Protein AF-A0A2E7UTF6-F1 (afdb_monomer)

Mean predicted aligned error: 17.37 Å

Structure (mmCIF, N/CA/C/O backbone):
data_AF-A0A2E7UTF6-F1
#
_entry.id   AF-A0A2E7UTF6-F1
#
loop_
_atom_site.group_PDB
_atom_site.id
_atom_site.type_symbol
_atom_site.label_atom_id
_atom_site.label_alt_id
_atom_site.label_comp_id
_atom_site.label_asym_id
_atom_site.label_entity_id
_atom_site.label_seq_id
_atom_site.pdbx_PDB_ins_code
_atom_site.Cartn_x
_atom_site.Cartn_y
_atom_site.Cartn_z
_atom_site.occupancy
_atom_site.B_iso_or_equiv
_atom_site.auth_seq_id
_atom_site.auth_comp_id
_atom_site.auth_asym_id
_atom_site.auth_atom_id
_atom_site.pdbx_PDB_model_num
ATOM 1 N N . MET A 1 1 ? -56.321 -6.883 31.206 1.00 36.22 1 MET A N 1
ATOM 2 C CA . MET A 1 1 ? -57.296 -7.854 30.654 1.00 36.22 1 MET A CA 1
ATOM 3 C C . MET A 1 1 ? -56.501 -8.777 29.731 1.00 36.22 1 MET A C 1
ATOM 5 O O . MET A 1 1 ? -55.876 -8.239 28.837 1.00 36.22 1 MET A O 1
ATOM 9 N N . SER A 1 2 ? -56.149 -9.993 30.191 1.00 34.59 2 SER A N 1
ATOM 10 C CA . SER A 1 2 ? -56.646 -11.311 29.698 1.00 34.59 2 SER A CA 1
ATOM 11 C C . SER A 1 2 ? -56.286 -11.553 28.217 1.00 34.59 2 SER A C 1
ATOM 13 O O . SER A 1 2 ? -56.585 -10.690 27.412 1.00 34.59 2 SER A O 1
ATOM 15 N N . SER A 1 3 ? -55.672 -12.639 27.728 1.00 36.28 3 SER A N 1
ATOM 16 C CA . SER A 1 3 ? -55.448 -14.040 28.147 1.00 36.28 3 SER A CA 1
ATOM 17 C C . SER A 1 3 ? -54.460 -14.662 27.109 1.00 36.28 3 SER A C 1
ATOM 19 O O . SER A 1 3 ? -54.540 -14.280 25.950 1.00 36.28 3 SER A O 1
ATOM 21 N N . ILE A 1 4 ? -53.439 -15.472 27.456 1.00 46.50 4 ILE A N 1
ATOM 22 C CA . ILE A 1 4 ? -53.430 -16.967 27.526 1.00 46.50 4 ILE A CA 1
ATOM 23 C C . ILE A 1 4 ? -53.528 -17.674 26.141 1.00 46.50 4 ILE A C 1
ATOM 25 O O . ILE A 1 4 ? -54.587 -17.655 25.527 1.00 46.50 4 ILE A O 1
ATOM 29 N N . HIS A 1 5 ? -52.418 -18.268 25.637 1.00 37.53 5 HIS A N 1
ATOM 30 C CA . HIS A 1 5 ? -52.148 -19.718 25.348 1.00 37.53 5 HIS A CA 1
ATOM 31 C C . HIS A 1 5 ? -51.813 -19.943 23.842 1.00 37.53 5 HIS A C 1
ATOM 33 O O . HIS A 1 5 ? -52.339 -19.197 23.035 1.00 37.53 5 HIS A O 1
ATOM 39 N N . ARG A 1 6 ? -51.001 -20.891 23.323 1.00 42.38 6 ARG A N 1
ATOM 40 C CA . ARG A 1 6 ? -50.439 -22.192 23.763 1.00 42.38 6 ARG A CA 1
ATOM 41 C C . ARG A 1 6 ? -49.338 -22.674 22.770 1.00 42.38 6 ARG A C 1
ATOM 43 O O . ARG A 1 6 ? -49.498 -22.519 21.569 1.00 42.38 6 ARG A O 1
ATOM 50 N N . ILE A 1 7 ? -48.305 -23.314 23.325 1.00 41.84 7 ILE A N 1
ATOM 51 C CA . ILE A 1 7 ? -47.465 -24.470 22.907 1.00 41.84 7 ILE A CA 1
ATOM 52 C C . ILE A 1 7 ? -47.743 -25.163 21.547 1.00 41.84 7 ILE A C 1
ATOM 54 O O . ILE A 1 7 ? -48.866 -25.603 21.309 1.00 41.84 7 ILE A O 1
ATOM 58 N N . ALA A 1 8 ? -46.667 -25.489 20.805 1.00 40.31 8 ALA A N 1
ATOM 59 C CA . ALA A 1 8 ? -46.520 -26.767 20.086 1.00 40.31 8 ALA A CA 1
ATOM 60 C C . ALA A 1 8 ? -45.045 -27.230 20.035 1.00 40.31 8 ALA A C 1
ATOM 62 O O . ALA A 1 8 ? -44.166 -26.522 19.559 1.00 40.31 8 ALA A O 1
ATOM 63 N N . VAL A 1 9 ? -44.819 -28.435 20.563 1.00 40.00 9 VAL A N 1
ATOM 64 C CA . VAL A 1 9 ? -43.589 -29.242 20.574 1.00 40.00 9 VAL A CA 1
ATOM 65 C C . VAL A 1 9 ? -43.590 -30.150 19.344 1.00 40.00 9 VAL A C 1
ATOM 67 O O . VAL A 1 9 ? -44.643 -30.696 19.020 1.00 40.00 9 VAL A O 1
ATOM 70 N N . LEU A 1 10 ? -42.431 -30.410 18.732 1.00 40.16 10 LEU A N 1
ATOM 71 C CA . LEU A 1 10 ? -42.238 -31.596 17.891 1.00 40.16 10 LEU A CA 1
ATOM 72 C C . LEU A 1 10 ? -40.798 -32.116 18.004 1.00 40.16 10 LEU A C 1
ATOM 74 O O . LEU A 1 10 ? -39.861 -31.555 17.450 1.00 40.16 10 LEU A O 1
ATOM 78 N N . MET A 1 11 ? -40.662 -33.206 18.764 1.00 35.44 11 MET A N 1
ATOM 79 C CA . MET A 1 11 ? -39.539 -34.139 18.705 1.00 35.44 11 MET A CA 1
ATOM 80 C C . MET A 1 11 ? -39.656 -34.999 17.443 1.00 35.44 11 MET A C 1
ATOM 82 O O . MET A 1 11 ? -40.744 -35.479 17.123 1.00 35.44 11 MET A O 1
ATOM 86 N N . GLY A 1 12 ? -38.522 -35.283 16.807 1.00 40.47 12 GLY A N 1
ATOM 87 C CA . GLY A 1 12 ? -38.368 -36.335 15.806 1.00 40.47 12 GLY A CA 1
ATOM 88 C C . GLY A 1 12 ? -37.097 -37.131 16.084 1.00 40.47 12 GLY A C 1
ATOM 89 O O . GLY A 1 12 ? -36.021 -36.758 15.638 1.00 40.47 12 GLY A O 1
ATOM 90 N N . VAL A 1 13 ? -37.238 -38.212 16.850 1.00 39.16 13 VAL A N 1
ATOM 91 C CA . VAL A 1 13 ? -36.235 -39.270 17.033 1.00 39.16 13 VAL A CA 1
ATOM 92 C C . VAL A 1 13 ? -36.440 -40.300 15.925 1.00 39.16 13 VAL A C 1
ATOM 94 O O . VAL A 1 13 ? -37.550 -40.806 15.789 1.00 39.16 13 VAL A O 1
ATOM 97 N N . CYS A 1 14 ? -35.380 -40.674 15.205 1.00 37.75 14 CYS A N 1
ATOM 98 C CA . CYS A 1 14 ? -35.288 -41.986 14.563 1.00 37.75 14 CYS A CA 1
ATOM 99 C C . CYS A 1 14 ? -33.839 -42.487 14.564 1.00 37.75 14 CYS A C 1
ATOM 101 O O . CYS A 1 14 ? -32.922 -41.833 14.080 1.00 37.75 14 CYS A O 1
ATOM 103 N N . LEU A 1 15 ? -33.695 -43.669 15.157 1.00 42.19 15 LEU A N 1
ATOM 104 C CA . LEU A 1 15 ? -32.505 -44.491 15.329 1.00 42.19 15 LEU A CA 1
ATOM 105 C C . LEU A 1 15 ? -32.094 -45.164 14.011 1.00 42.19 15 LEU A C 1
ATOM 107 O O . LEU A 1 15 ? -32.953 -45.557 13.223 1.00 42.19 15 LEU A O 1
ATOM 111 N N . GLY A 1 16 ? -30.796 -45.416 13.843 1.00 40.03 16 GLY A N 1
ATOM 112 C CA . GLY A 1 16 ? -30.264 -46.290 12.796 1.00 40.03 16 GLY A CA 1
ATOM 113 C C . GLY A 1 16 ? -28.852 -46.766 13.131 1.00 40.03 16 GLY A C 1
ATOM 114 O O . GLY A 1 16 ? -27.901 -46.004 13.051 1.00 40.03 16 GLY A O 1
ATOM 115 N N . VAL A 1 17 ? -28.755 -48.023 13.553 1.00 42.09 17 VAL A N 1
ATOM 116 C CA . VAL A 1 17 ? -27.588 -48.741 14.088 1.00 42.09 17 VAL A CA 1
ATOM 117 C C . VAL A 1 17 ? -26.634 -49.195 12.974 1.00 42.09 17 VAL A C 1
ATOM 119 O O . VAL A 1 17 ? -27.091 -49.634 11.923 1.00 42.09 17 VAL A O 1
ATOM 122 N N . GLY A 1 18 ? -25.324 -49.205 13.249 1.00 35.59 18 GLY A N 1
ATOM 123 C CA . GLY A 1 18 ? -24.325 -49.891 12.421 1.00 35.59 18 GLY A CA 1
ATOM 124 C C . GLY A 1 18 ? -22.938 -49.949 13.068 1.00 35.59 18 GLY A C 1
ATOM 125 O O . GLY A 1 18 ? -22.076 -49.141 12.752 1.00 35.59 18 GLY A O 1
ATOM 126 N N . CYS A 1 19 ? -22.726 -50.902 13.979 1.00 30.03 19 CYS A N 1
ATOM 127 C CA . CYS A 1 19 ? -21.420 -51.236 14.553 1.00 30.03 19 CYS A CA 1
ATOM 128 C C . CYS A 1 19 ? -20.563 -52.056 13.570 1.00 30.03 19 CYS A C 1
ATOM 130 O O . CYS A 1 19 ? -21.061 -53.027 13.005 1.00 30.03 19 CYS A O 1
ATOM 132 N N . TYR A 1 20 ? -19.264 -51.757 13.483 1.00 36.91 20 TYR A N 1
ATOM 133 C CA . TYR A 1 20 ? -18.219 -52.739 13.169 1.00 36.91 20 TYR A CA 1
ATOM 134 C C . TYR A 1 20 ? -16.996 -52.468 14.059 1.00 36.91 20 TYR A C 1
ATOM 136 O O . TYR A 1 20 ? -16.519 -51.340 14.147 1.00 36.91 20 TYR A O 1
ATOM 144 N N . LEU A 1 21 ? -16.533 -53.514 14.743 1.00 39.16 21 LEU A N 1
ATOM 145 C CA . LEU A 1 21 ? -15.330 -53.584 15.577 1.00 39.16 21 LEU A CA 1
ATOM 146 C C . LEU A 1 21 ? -14.549 -54.855 15.202 1.00 39.16 21 LEU A C 1
ATOM 148 O O . LEU A 1 21 ? -15.156 -55.819 14.733 1.00 39.16 21 LEU A O 1
ATOM 152 N N . ALA A 1 22 ? -13.255 -54.834 15.553 1.00 35.22 22 ALA A N 1
ATOM 153 C CA . ALA A 1 22 ? -12.187 -55.852 15.472 1.00 35.22 22 ALA A CA 1
ATOM 154 C C . ALA A 1 22 ? -11.206 -55.631 14.295 1.00 35.22 22 ALA A C 1
ATOM 156 O O . ALA A 1 22 ? -11.641 -55.449 13.166 1.00 35.22 22 ALA A O 1
ATOM 157 N N . ASN A 1 23 ? -9.875 -55.648 14.466 1.00 35.72 23 ASN A N 1
ATOM 158 C CA . ASN A 1 23 ? -9.041 -56.180 15.558 1.00 35.72 23 ASN A CA 1
ATOM 159 C C . ASN A 1 23 ? -7.615 -55.536 15.549 1.00 35.72 23 ASN A C 1
ATOM 161 O O . ASN A 1 23 ? -7.311 -54.812 14.601 1.00 35.72 23 ASN A O 1
ATOM 165 N N . PRO A 1 24 ? -6.763 -55.783 16.572 1.00 50.25 24 PRO A N 1
ATOM 166 C CA . PRO A 1 24 ? -5.591 -54.984 16.938 1.00 50.25 24 PRO A CA 1
ATOM 167 C C . PRO A 1 24 ? -4.224 -55.640 16.619 1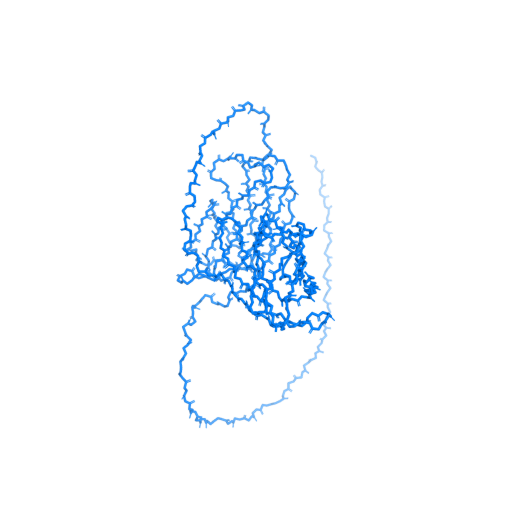.00 50.25 24 PRO A C 1
ATOM 169 O O . PRO A 1 24 ? -4.169 -56.762 16.125 1.00 50.25 24 PRO A O 1
ATOM 172 N N . GLU A 1 25 ? -3.171 -54.918 17.029 1.00 37.69 25 GLU A N 1
ATOM 173 C CA . GLU A 1 25 ? -1.775 -55.326 17.295 1.00 37.69 25 GLU A CA 1
ATOM 174 C C . GLU A 1 25 ? -0.850 -55.595 16.096 1.00 37.69 25 GLU A C 1
ATOM 176 O O . GLU A 1 25 ? -0.894 -56.648 15.474 1.00 37.69 25 GLU A O 1
ATOM 181 N N . ASP A 1 26 ? 0.099 -54.674 15.883 1.00 35.09 26 ASP A N 1
ATOM 182 C CA . ASP A 1 26 ? 1.512 -55.062 15.814 1.00 35.09 26 ASP A CA 1
ATOM 183 C C . ASP A 1 26 ? 2.415 -53.922 16.320 1.00 35.09 26 ASP A C 1
ATOM 185 O O . ASP A 1 26 ? 2.429 -52.800 15.812 1.00 35.09 26 ASP A O 1
ATOM 189 N N . THR A 1 27 ? 3.135 -54.226 17.394 1.00 44.81 27 THR A N 1
ATOM 190 C CA . THR A 1 27 ? 4.160 -53.418 18.059 1.00 44.81 27 THR A CA 1
ATOM 191 C C . THR A 1 27 ? 5.531 -53.651 17.429 1.00 44.81 27 THR A C 1
ATOM 193 O O . THR A 1 27 ? 5.983 -54.793 17.421 1.00 44.81 27 THR A O 1
ATOM 196 N N . ALA A 1 28 ? 6.250 -52.586 17.054 1.00 32.72 28 ALA A N 1
ATOM 197 C CA . ALA A 1 28 ? 7.716 -52.530 17.139 1.00 32.72 28 ALA A CA 1
ATOM 198 C C . ALA A 1 28 ? 8.252 -51.092 16.956 1.00 32.72 28 ALA A C 1
ATOM 200 O O . ALA A 1 28 ? 8.194 -50.534 15.867 1.00 32.72 28 ALA A O 1
ATOM 201 N N . SER A 1 29 ? 8.853 -50.550 18.015 1.00 40.66 29 SER A N 1
ATOM 202 C CA . SER A 1 29 ? 9.947 -49.557 17.991 1.00 40.66 29 SER A CA 1
ATOM 203 C C . SER A 1 29 ? 11.095 -50.197 18.795 1.00 40.66 29 SER A C 1
ATOM 205 O O . SER A 1 29 ? 10.765 -50.941 19.729 1.00 40.66 29 SER A O 1
ATOM 207 N N . PRO A 1 30 ? 12.404 -49.985 18.499 1.00 44.50 30 PRO A N 1
ATOM 208 C CA . PRO A 1 30 ? 13.047 -48.687 18.784 1.00 44.50 30 PRO A CA 1
ATOM 209 C C . PRO A 1 30 ? 14.281 -48.247 17.932 1.00 44.50 30 PRO A C 1
ATOM 211 O O . PRO A 1 30 ? 15.046 -49.067 17.440 1.00 44.50 30 PRO A O 1
ATOM 214 N N . VAL A 1 31 ? 14.472 -46.914 17.907 1.00 38.38 31 VAL A N 1
ATOM 215 C CA . VAL A 1 31 ? 15.710 -46.096 18.083 1.00 38.38 31 VAL A CA 1
ATOM 216 C C . VAL A 1 31 ? 16.877 -46.165 17.077 1.00 38.38 31 VAL A C 1
ATOM 218 O O . VAL A 1 31 ? 17.553 -47.181 16.967 1.00 38.38 31 VAL A O 1
ATOM 221 N N . SER A 1 32 ? 17.195 -44.993 16.501 1.00 33.16 32 SER A N 1
ATOM 222 C CA . SER A 1 32 ? 18.461 -44.222 16.667 1.00 33.16 32 SER A CA 1
ATOM 223 C C . SER A 1 32 ? 18.321 -42.903 15.880 1.00 33.16 32 SER A C 1
ATOM 225 O O . SER A 1 32 ? 18.032 -42.955 14.688 1.00 33.16 32 SER A O 1
ATOM 227 N N . GLU A 1 33 ? 18.207 -41.735 16.525 1.00 37.78 33 GLU A N 1
ATOM 228 C CA . GLU A 1 33 ? 19.320 -40.852 16.948 1.00 37.78 33 GLU A CA 1
ATOM 229 C C . GLU A 1 33 ? 20.303 -40.545 15.806 1.00 37.78 33 GLU A C 1
ATOM 231 O O . GLU A 1 33 ? 21.220 -41.324 15.562 1.00 37.78 33 GLU A O 1
ATOM 236 N N . ASP A 1 34 ? 20.114 -39.400 15.141 1.00 34.47 34 ASP A N 1
ATOM 237 C CA . ASP A 1 34 ? 21.212 -38.446 14.962 1.00 34.47 34 ASP A CA 1
ATOM 238 C C . ASP A 1 34 ? 20.669 -37.010 14.878 1.00 34.47 34 ASP A C 1
ATOM 240 O O . ASP A 1 34 ? 19.656 -36.732 14.232 1.00 34.47 34 ASP A O 1
ATOM 244 N N . ASP A 1 35 ? 21.356 -36.150 15.615 1.00 37.94 35 ASP A N 1
ATOM 245 C CA . ASP A 1 35 ? 21.088 -34.758 15.940 1.00 37.94 35 ASP A CA 1
ATOM 246 C C . ASP A 1 35 ? 21.774 -33.833 14.928 1.00 37.94 35 ASP A C 1
ATOM 248 O O . ASP A 1 35 ? 22.954 -34.006 14.623 1.00 37.94 35 ASP A O 1
ATOM 252 N N . SER A 1 36 ? 21.092 -32.757 14.526 1.00 36.31 36 SER A N 1
ATOM 253 C CA . SER A 1 36 ? 21.753 -31.471 14.249 1.00 36.31 36 SER A CA 1
ATOM 254 C C . SER A 1 36 ? 20.759 -30.297 14.322 1.00 36.31 36 SER A C 1
ATOM 256 O O . SER A 1 36 ? 20.202 -29.880 13.309 1.00 36.31 36 SER A O 1
ATOM 258 N N . VAL A 1 37 ? 20.474 -29.835 15.551 1.00 38.03 37 VAL A N 1
ATOM 259 C CA . VAL A 1 37 ? 20.779 -28.484 16.112 1.00 38.03 37 VAL A CA 1
ATOM 260 C C . VAL A 1 37 ? 21.174 -27.418 15.062 1.00 38.03 37 VAL A C 1
ATOM 262 O O . VAL A 1 37 ? 22.045 -27.704 14.249 1.00 38.03 37 VAL A O 1
ATOM 265 N N . SER A 1 38 ? 20.723 -26.158 15.010 1.00 32.91 38 SER A N 1
ATOM 266 C CA . SER A 1 38 ? 19.861 -25.225 15.770 1.00 32.91 38 SER A CA 1
ATOM 267 C C . SER A 1 38 ? 19.569 -24.059 14.788 1.00 32.91 38 SER A C 1
ATOM 269 O O . SER A 1 38 ? 20.365 -23.819 13.888 1.00 32.91 38 SER A O 1
ATOM 271 N N . ASP A 1 39 ? 18.416 -23.395 14.749 1.00 32.78 39 ASP A N 1
ATOM 272 C CA . ASP A 1 39 ? 17.982 -22.354 15.681 1.00 32.78 39 ASP A CA 1
ATOM 273 C C . ASP A 1 39 ? 16.461 -22.181 15.523 1.00 32.78 39 ASP A C 1
ATOM 275 O O . ASP A 1 39 ? 15.982 -21.546 14.587 1.00 32.78 39 ASP A O 1
ATOM 279 N N . ILE A 1 40 ? 15.685 -22.761 16.438 1.00 38.78 40 ILE A N 1
ATOM 280 C CA . ILE A 1 40 ? 14.274 -22.407 16.623 1.00 38.78 40 ILE A CA 1
ATOM 281 C C . ILE A 1 40 ? 14.229 -21.565 17.893 1.00 38.78 40 ILE A C 1
ATOM 283 O O . ILE A 1 40 ? 13.915 -22.058 18.972 1.00 38.78 40 ILE A O 1
ATOM 287 N N . ASN A 1 41 ? 14.568 -20.283 17.764 1.00 32.50 41 ASN A N 1
ATOM 288 C CA . ASN A 1 41 ? 14.035 -19.263 18.665 1.00 32.50 41 ASN A CA 1
ATOM 289 C C . ASN A 1 41 ? 12.632 -18.911 18.154 1.00 32.50 41 ASN A C 1
ATOM 291 O O . ASN A 1 41 ? 12.391 -17.843 17.603 1.00 32.50 41 ASN A O 1
ATOM 295 N N . GLY A 1 42 ? 11.725 -19.882 18.264 1.00 34.66 42 GLY A N 1
ATOM 296 C CA . GLY A 1 42 ? 10.304 -19.669 18.052 1.00 34.66 42 GLY A CA 1
ATOM 297 C C . GLY A 1 42 ? 9.756 -18.969 19.283 1.00 34.66 42 GLY A C 1
ATOM 298 O O . GLY A 1 42 ? 9.679 -19.576 20.351 1.00 34.66 42 GLY A O 1
ATOM 299 N N . SER A 1 43 ? 9.425 -17.691 19.130 1.00 42.34 43 SER A N 1
ATOM 300 C CA . SER A 1 43 ? 8.534 -16.982 20.039 1.00 42.34 43 SER A CA 1
ATOM 301 C C . SER A 1 43 ? 7.307 -17.857 20.336 1.00 42.34 43 SER A C 1
ATOM 303 O O . SER A 1 43 ? 6.743 -18.475 19.432 1.00 42.34 43 SER A O 1
ATOM 305 N N . GLY A 1 44 ? 6.899 -17.944 21.605 1.00 37.72 44 GLY A N 1
ATOM 306 C CA . GLY A 1 44 ? 5.738 -18.726 22.052 1.00 37.72 44 GLY A CA 1
ATOM 307 C C . GLY A 1 44 ? 4.383 -18.188 21.572 1.00 37.72 44 GLY A C 1
ATOM 308 O O . GLY A 1 44 ? 3.353 -18.676 22.024 1.00 37.72 44 GLY A O 1
ATOM 309 N N . THR A 1 45 ? 4.384 -17.213 20.664 1.00 47.34 45 THR A N 1
ATOM 310 C CA . THR A 1 45 ? 3.229 -16.443 20.179 1.00 47.34 45 THR A CA 1
ATOM 311 C C . THR A 1 45 ? 2.373 -17.178 19.146 1.00 47.34 45 THR A C 1
ATOM 313 O O . THR A 1 45 ? 1.324 -16.677 18.751 1.00 47.34 45 THR A O 1
ATOM 316 N N . GLY A 1 46 ? 2.786 -18.375 18.712 1.00 42.75 46 GLY A N 1
ATOM 317 C CA . GLY A 1 46 ? 2.167 -19.063 17.577 1.00 42.75 46 GLY A CA 1
ATOM 318 C C . GLY A 1 46 ? 2.567 -18.428 16.241 1.00 42.75 46 GLY A C 1
ATOM 319 O O . GLY A 1 46 ? 3.232 -17.396 16.198 1.00 42.75 46 GLY A O 1
ATOM 320 N N . ALA A 1 47 ? 2.219 -19.078 15.129 1.00 47.56 47 ALA A N 1
ATOM 321 C CA . ALA A 1 47 ? 2.407 -18.466 13.818 1.00 47.56 47 ALA A CA 1
ATOM 322 C C . ALA A 1 47 ? 1.430 -17.294 13.694 1.00 47.56 47 ALA A C 1
ATOM 324 O O . ALA A 1 47 ? 0.227 -17.513 13.811 1.00 47.56 47 ALA A O 1
ATOM 325 N N . VAL A 1 48 ? 1.935 -16.083 13.449 1.00 52.31 48 VAL A N 1
ATOM 326 C CA . VAL A 1 48 ? 1.085 -14.947 13.081 1.00 52.31 48 VAL A CA 1
ATOM 327 C C . VAL A 1 48 ? 0.419 -15.315 11.756 1.00 52.31 48 VAL A C 1
ATOM 329 O O . VAL A 1 48 ? 1.133 -15.523 10.769 1.00 52.31 48 VAL A O 1
ATOM 332 N N . PRO A 1 49 ? -0.914 -15.460 11.694 1.00 53.06 49 PRO A N 1
ATOM 333 C CA . PRO A 1 49 ? -1.567 -15.632 10.415 1.00 53.06 49 PRO A CA 1
ATOM 334 C C . PRO A 1 49 ? -1.360 -14.319 9.664 1.00 53.06 49 PRO A C 1
ATOM 336 O O . PRO A 1 49 ? -1.794 -13.264 10.129 1.00 53.06 49 PRO A O 1
ATOM 339 N N . GLU A 1 50 ? -0.642 -14.367 8.543 1.00 54.72 50 GLU A N 1
ATOM 340 C CA . GLU A 1 50 ? -0.581 -13.227 7.636 1.00 54.72 50 GLU A CA 1
ATOM 341 C C . GLU A 1 50 ? -2.021 -12.915 7.210 1.00 54.72 50 GLU A C 1
ATOM 343 O O . GLU A 1 50 ? -2.674 -13.717 6.541 1.00 54.72 50 GLU A O 1
ATOM 348 N N . GLY A 1 51 ? -2.533 -11.776 7.666 1.00 53.28 51 GLY A N 1
ATOM 349 C CA . GLY A 1 51 ? -3.906 -11.349 7.450 1.00 53.28 51 GLY A CA 1
ATOM 350 C C . GLY A 1 51 ? -3.940 -9.847 7.231 1.00 53.28 51 GLY A C 1
ATOM 351 O O . GLY A 1 51 ? -3.267 -9.095 7.941 1.00 53.28 51 GLY A O 1
ATOM 352 N N . ARG A 1 52 ? -4.671 -9.429 6.199 1.00 62.00 52 ARG A N 1
ATOM 353 C CA . ARG A 1 52 ? -5.017 -8.036 5.915 1.00 62.00 52 ARG A CA 1
ATOM 354 C C . ARG A 1 52 ? -6.361 -8.040 5.216 1.00 62.00 52 ARG A C 1
ATOM 356 O O . ARG A 1 52 ? -6.545 -8.851 4.308 1.00 62.00 52 ARG A O 1
ATOM 363 N N . ASP A 1 53 ? -7.246 -7.132 5.583 1.00 66.88 53 ASP A N 1
ATOM 364 C CA . ASP A 1 53 ? -8.515 -6.959 4.882 1.00 66.88 53 ASP A CA 1
ATOM 365 C C . ASP A 1 53 ? -8.967 -5.499 4.920 1.00 66.88 53 ASP A C 1
ATOM 367 O O . ASP A 1 53 ? -8.366 -4.651 5.595 1.00 66.88 53 ASP A O 1
ATOM 371 N N . VAL A 1 54 ? -10.022 -5.224 4.158 1.00 68.81 54 VAL A N 1
ATOM 372 C CA . VAL A 1 54 ? -10.719 -3.946 4.139 1.00 68.81 54 VAL A CA 1
ATOM 373 C C . VAL A 1 54 ? -12.174 -4.169 4.519 1.00 68.81 54 VAL A C 1
ATOM 375 O O . VAL A 1 54 ? -12.882 -4.926 3.857 1.00 68.81 54 VAL A O 1
ATOM 378 N N . PHE A 1 55 ? -12.637 -3.471 5.551 1.00 73.44 55 PHE A N 1
ATOM 379 C CA . PHE A 1 55 ? -14.053 -3.419 5.897 1.00 73.44 55 PHE A CA 1
ATOM 380 C C . PHE A 1 55 ? -14.632 -2.072 5.481 1.00 73.44 55 PHE A C 1
ATOM 382 O O . PHE A 1 55 ? -14.135 -1.019 5.879 1.00 73.44 55 PHE A O 1
ATOM 389 N N . GLU A 1 56 ? -15.708 -2.108 4.702 1.00 74.75 56 GLU A N 1
ATOM 390 C CA . GLU A 1 56 ? -16.542 -0.937 4.442 1.00 74.75 56 GLU A CA 1
ATOM 391 C C . GLU A 1 56 ? -17.699 -0.942 5.446 1.00 74.75 56 GLU A C 1
ATOM 393 O O . GLU A 1 56 ? -18.492 -1.887 5.495 1.00 74.75 56 GLU A O 1
ATOM 398 N N . ASN A 1 57 ? -17.809 0.107 6.261 1.00 70.00 57 ASN A N 1
ATOM 399 C CA . ASN A 1 57 ? -18.864 0.233 7.259 1.00 70.00 57 ASN A CA 1
ATOM 400 C C . ASN A 1 57 ? -19.415 1.664 7.284 1.00 70.00 57 ASN A C 1
ATOM 402 O O . ASN A 1 57 ? -18.793 2.584 7.810 1.00 70.00 57 ASN A O 1
ATOM 406 N N . ASN A 1 58 ? -20.623 1.846 6.743 1.00 78.06 58 ASN A N 1
ATOM 407 C CA . ASN A 1 58 ? -21.259 3.155 6.570 1.00 78.06 58 ASN A CA 1
ATOM 408 C C . ASN A 1 58 ? -20.385 4.118 5.741 1.00 78.06 58 ASN A C 1
ATOM 410 O O . ASN A 1 58 ? -20.126 3.860 4.571 1.00 78.06 58 ASN A O 1
ATOM 414 N N . ASP A 1 59 ? -19.972 5.219 6.365 1.00 76.75 59 ASP A N 1
ATOM 415 C CA . ASP A 1 59 ? -19.137 6.289 5.825 1.00 76.75 59 ASP A CA 1
ATOM 416 C C . ASP A 1 59 ? -17.635 6.029 6.084 1.00 76.75 59 ASP A C 1
ATOM 418 O O . ASP A 1 59 ? -16.808 6.902 5.834 1.00 76.75 59 ASP A O 1
ATOM 422 N N . PHE A 1 60 ? -17.268 4.852 6.606 1.00 72.94 60 PHE A N 1
ATOM 423 C CA . PHE A 1 60 ? -15.897 4.492 6.967 1.00 72.94 60 PHE A CA 1
ATOM 424 C C . PHE A 1 60 ? -15.351 3.345 6.132 1.00 72.94 60 PHE A C 1
ATOM 426 O O . PHE A 1 60 ? -16.032 2.344 5.902 1.00 72.94 60 PHE A O 1
ATOM 433 N N . THR A 1 61 ? -14.068 3.463 5.804 1.00 73.94 61 THR A N 1
ATOM 434 C CA . THR A 1 61 ? -13.267 2.390 5.221 1.00 73.94 61 THR A CA 1
ATOM 435 C C . THR A 1 61 ? -12.140 2.051 6.187 1.00 73.94 61 THR A C 1
ATOM 437 O O . THR A 1 61 ? -11.373 2.920 6.605 1.00 73.94 61 THR A O 1
ATOM 440 N N . ILE A 1 62 ? -12.071 0.787 6.591 1.00 70.06 62 ILE A N 1
ATOM 441 C CA . ILE A 1 62 ? -11.167 0.296 7.631 1.00 70.06 62 ILE A CA 1
ATOM 442 C C . ILE A 1 62 ? -10.190 -0.654 6.989 1.00 70.06 62 ILE A C 1
ATOM 444 O O . ILE A 1 62 ? -10.580 -1.671 6.429 1.00 70.06 62 ILE A O 1
ATOM 448 N N . TYR A 1 63 ? -8.919 -0.342 7.129 1.00 70.19 63 TYR A N 1
ATOM 449 C CA . TYR A 1 63 ? -7.828 -1.165 6.664 1.00 70.19 63 TYR A CA 1
ATOM 450 C C . TYR A 1 63 ? -7.157 -1.801 7.870 1.00 70.19 63 TYR A C 1
ATOM 452 O O . TYR A 1 63 ? -6.828 -1.096 8.818 1.00 70.19 63 TYR A O 1
ATOM 460 N N . TRP A 1 64 ? -6.902 -3.103 7.855 1.00 71.44 64 TRP A N 1
ATOM 461 C CA . TRP A 1 64 ? -6.109 -3.718 8.918 1.00 71.44 64 TRP A CA 1
ATOM 462 C C . TRP A 1 64 ? -5.007 -4.607 8.371 1.00 71.44 64 TRP A C 1
ATOM 464 O O . TRP A 1 64 ? -5.079 -5.131 7.259 1.00 71.44 64 TRP A O 1
ATOM 474 N N . GLU A 1 65 ? -3.954 -4.751 9.165 1.00 66.88 65 GLU A N 1
ATOM 475 C CA . GLU A 1 65 ? -2.797 -5.567 8.841 1.00 66.88 65 GLU A CA 1
ATOM 476 C C . GLU A 1 65 ? -2.188 -6.180 10.096 1.00 66.88 65 GLU A C 1
ATOM 478 O O . GLU A 1 65 ? -1.918 -5.480 11.069 1.00 66.88 65 GLU A O 1
ATOM 483 N N . HIS A 1 66 ? -1.907 -7.480 10.032 1.00 66.50 66 HIS A N 1
ATOM 484 C CA . HIS A 1 66 ? -1.069 -8.170 11.007 1.00 66.50 66 HIS A CA 1
ATOM 485 C C . HIS A 1 66 ? 0.409 -8.095 10.637 1.00 66.50 66 HIS A C 1
ATOM 487 O O . HIS A 1 66 ? 0.791 -8.315 9.484 1.00 66.50 66 HIS A O 1
ATOM 493 N N . TYR A 1 67 ? 1.246 -7.859 11.638 1.00 63.03 67 TYR A N 1
ATOM 494 C CA . TYR A 1 67 ? 2.696 -7.876 11.541 1.00 63.03 67 TYR A CA 1
ATOM 495 C C . TYR A 1 67 ? 3.310 -8.362 12.858 1.00 63.03 67 TYR A C 1
ATOM 497 O O . TYR A 1 67 ? 2.701 -8.298 13.921 1.00 63.03 67 TYR A O 1
ATOM 505 N N . ASP A 1 68 ? 4.524 -8.892 12.790 1.00 52.91 68 ASP A N 1
ATOM 506 C CA . ASP A 1 68 ? 5.259 -9.349 13.970 1.00 52.91 68 ASP A CA 1
ATOM 507 C C . ASP A 1 68 ? 6.259 -8.262 14.380 1.00 52.91 68 ASP A C 1
ATOM 509 O O . ASP A 1 68 ? 6.993 -7.742 13.530 1.00 52.91 68 ASP A O 1
ATOM 513 N N . VAL A 1 69 ? 6.290 -7.906 15.666 1.00 57.12 69 VAL A N 1
ATOM 514 C CA . VAL A 1 69 ? 7.310 -7.012 16.224 1.00 57.12 69 VAL A CA 1
ATOM 515 C C . VAL A 1 69 ? 8.148 -7.807 17.207 1.00 57.12 69 VAL A C 1
ATOM 517 O O . VAL A 1 69 ? 7.662 -8.316 18.220 1.00 57.12 69 VAL A O 1
ATOM 520 N N . TRP A 1 70 ? 9.446 -7.879 16.907 1.00 38.47 70 TRP A N 1
ATOM 521 C CA . TRP A 1 70 ? 10.443 -8.529 17.750 1.00 38.47 70 TRP A CA 1
ATOM 522 C C . TRP A 1 70 ? 10.296 -8.042 19.203 1.00 38.47 70 TRP A C 1
ATOM 524 O O . TRP A 1 70 ? 10.364 -6.845 19.459 1.00 38.47 70 TRP A O 1
ATOM 534 N N . GLU A 1 71 ? 10.097 -8.984 20.133 1.00 50.41 71 GLU A N 1
ATOM 535 C CA . GLU A 1 71 ? 9.893 -8.789 21.586 1.00 50.41 71 GLU A CA 1
ATOM 536 C C . GLU A 1 71 ? 8.470 -8.430 22.072 1.00 50.41 71 GLU A C 1
ATOM 538 O O . GLU A 1 71 ? 8.231 -8.540 23.275 1.00 50.41 71 GLU A O 1
ATOM 543 N N . GLN A 1 72 ? 7.517 -8.086 21.194 1.00 53.09 72 GLN A N 1
ATOM 544 C CA . GLN A 1 72 ? 6.145 -7.689 21.581 1.00 53.09 72 GLN A CA 1
ATOM 545 C C . GLN A 1 72 ? 5.031 -8.620 21.073 1.00 53.09 72 GLN A C 1
ATOM 547 O O . GLN A 1 72 ? 3.858 -8.369 21.335 1.00 53.09 72 GLN A O 1
ATOM 552 N N . GLY A 1 73 ? 5.383 -9.709 20.390 1.00 62.78 73 GLY A N 1
ATOM 553 C CA . GLY A 1 73 ? 4.436 -10.713 19.910 1.00 62.78 73 GLY A CA 1
ATOM 554 C C . GLY A 1 73 ? 3.693 -10.312 18.636 1.00 62.78 73 GLY A C 1
ATOM 555 O O . GLY A 1 73 ? 4.205 -9.548 17.822 1.00 62.78 73 GLY A O 1
ATOM 556 N N . ALA A 1 74 ? 2.502 -10.882 18.430 1.00 71.00 74 ALA A N 1
ATOM 557 C CA . ALA A 1 74 ? 1.713 -10.647 17.225 1.00 71.00 74 ALA A CA 1
ATOM 558 C C . ALA A 1 74 ? 0.989 -9.302 17.319 1.00 71.00 74 ALA A C 1
ATOM 560 O O . ALA A 1 74 ? 0.141 -9.115 18.194 1.00 71.00 74 ALA A O 1
ATOM 561 N N . CYS A 1 75 ? 1.326 -8.383 16.419 1.00 78.62 75 CYS A N 1
ATOM 562 C CA . CYS A 1 75 ? 0.762 -7.047 16.377 1.00 78.62 75 CYS A CA 1
ATOM 563 C C . CYS A 1 75 ? -0.198 -6.885 15.200 1.00 78.62 75 CYS A C 1
ATOM 565 O O . CYS A 1 75 ? 0.001 -7.421 14.111 1.00 78.62 75 CYS A O 1
ATOM 567 N N . THR A 1 76 ? -1.225 -6.082 15.411 1.00 80.38 76 THR A N 1
ATOM 568 C CA . THR A 1 76 ? -2.227 -5.735 14.417 1.00 80.38 76 THR A CA 1
ATOM 569 C C . THR A 1 76 ? -2.350 -4.227 14.377 1.00 80.38 76 THR A C 1
ATOM 571 O O . THR A 1 76 ? -2.623 -3.590 15.393 1.00 80.38 76 THR A O 1
ATOM 574 N N . ARG A 1 77 ? -2.150 -3.648 13.196 1.00 81.50 77 ARG A N 1
ATOM 575 C CA . ARG A 1 77 ? -2.410 -2.238 12.915 1.00 81.50 77 ARG A CA 1
ATOM 576 C C . ARG A 1 77 ? -3.765 -2.128 12.242 1.00 81.50 77 ARG A C 1
ATOM 578 O O . ARG A 1 77 ? -4.040 -2.845 11.285 1.00 81.50 77 ARG A O 1
ATOM 585 N N . ILE A 1 78 ? -4.574 -1.195 12.715 1.00 83.06 78 ILE A N 1
ATOM 586 C CA . ILE A 1 78 ? -5.861 -0.822 12.141 1.00 83.06 78 ILE A CA 1
ATOM 587 C C . ILE A 1 78 ? -5.751 0.642 11.706 1.00 83.06 78 ILE A C 1
ATOM 589 O O . ILE A 1 78 ? -5.260 1.493 12.442 1.00 83.06 78 ILE A O 1
ATOM 593 N N . GLN A 1 79 ? -6.180 0.946 10.492 1.00 79.75 79 GLN A N 1
ATOM 594 C CA . GLN A 1 79 ? -6.288 2.297 9.965 1.00 79.75 79 GLN A CA 1
ATOM 595 C C . GLN A 1 79 ? -7.740 2.553 9.594 1.00 79.75 79 GLN A C 1
ATOM 597 O O . GLN A 1 79 ? -8.291 1.913 8.701 1.00 79.75 79 GLN A O 1
ATOM 602 N N . LEU A 1 80 ? -8.359 3.499 10.284 1.00 81.62 80 LEU A N 1
ATOM 603 C CA . LEU A 1 80 ? -9.704 3.967 9.995 1.00 81.62 80 LEU A CA 1
ATOM 604 C C . LEU A 1 80 ? -9.603 5.187 9.079 1.00 81.62 80 LEU A C 1
ATOM 606 O O . LEU A 1 80 ? -8.917 6.148 9.422 1.00 81.62 80 LEU A O 1
ATOM 610 N N . LYS A 1 81 ? -10.293 5.171 7.939 1.00 81.00 81 LYS A N 1
ATOM 611 C CA . LYS A 1 81 ? -10.436 6.313 7.031 1.00 81.00 81 LYS A CA 1
ATOM 612 C C . LYS A 1 81 ? -11.898 6.736 6.982 1.00 81.00 81 LYS A C 1
ATOM 614 O O . LYS A 1 81 ? -12.771 5.908 6.727 1.00 81.00 81 LYS A O 1
ATOM 619 N N . ASN A 1 82 ? -12.164 8.020 7.193 1.00 79.69 82 ASN A N 1
ATOM 620 C CA . ASN A 1 82 ? -13.488 8.585 6.962 1.00 79.69 82 ASN A CA 1
ATOM 621 C C . ASN A 1 82 ? -13.671 8.862 5.466 1.00 79.69 82 ASN A C 1
ATOM 623 O O . ASN A 1 82 ? -12.962 9.690 4.913 1.00 79.69 82 ASN A O 1
ATOM 627 N N . GLU A 1 83 ? -14.600 8.202 4.788 1.00 75.56 83 GLU A N 1
ATOM 628 C CA . GLU A 1 83 ? -14.929 8.489 3.383 1.00 75.56 83 GLU A CA 1
ATOM 629 C C . GLU A 1 83 ? -16.243 9.268 3.226 1.00 75.56 83 GLU A C 1
ATOM 631 O O . GLU A 1 83 ? -16.601 9.673 2.117 1.00 75.56 83 GLU A O 1
ATOM 636 N N . GLY A 1 84 ? -16.957 9.514 4.327 1.00 79.31 84 GLY A N 1
ATOM 637 C CA . GLY A 1 84 ? -18.193 10.285 4.335 1.00 79.31 84 GLY A CA 1
ATOM 638 C C . GLY A 1 84 ? -18.015 11.709 4.843 1.00 79.31 84 GLY A C 1
ATOM 639 O O . GLY A 1 84 ? -17.188 12.480 4.359 1.00 79.31 84 GLY A O 1
ATOM 640 N N . ARG A 1 85 ? -18.899 12.111 5.755 1.00 79.06 85 ARG A N 1
ATOM 641 C CA . ARG A 1 85 ? -18.961 13.474 6.308 1.00 79.06 85 ARG A CA 1
ATOM 642 C C . ARG A 1 85 ? -18.186 13.586 7.618 1.00 79.06 85 ARG A C 1
ATOM 644 O O . ARG A 1 85 ? -17.829 12.578 8.209 1.00 79.06 85 ARG A O 1
ATOM 651 N N . GLU A 1 86 ? -17.998 14.811 8.104 1.00 81.62 86 GLU A N 1
ATOM 652 C CA . GLU A 1 86 ? -17.464 15.037 9.450 1.00 81.62 86 GLU A CA 1
ATOM 653 C C . GLU A 1 86 ? -18.323 14.305 10.495 1.00 81.62 86 GLU A C 1
ATOM 655 O O . GLU A 1 86 ? -19.554 14.439 10.514 1.00 81.62 86 GLU A O 1
ATOM 660 N N . VAL A 1 87 ? -17.667 13.534 11.360 1.00 84.06 87 VAL A N 1
ATOM 661 C CA . VAL A 1 87 ? -18.292 12.868 12.508 1.00 84.06 87 VAL A CA 1
ATOM 662 C C . VAL A 1 87 ? -17.619 13.302 13.805 1.00 84.06 87 VAL A C 1
ATOM 664 O O . VAL A 1 87 ? -16.527 13.867 13.789 1.00 84.06 87 VAL A O 1
ATOM 667 N N . ARG A 1 88 ? -18.255 13.010 14.941 1.00 82.81 88 ARG A N 1
ATOM 668 C CA . ARG A 1 88 ? -17.653 13.165 16.271 1.00 82.81 88 ARG A CA 1
ATOM 669 C C . ARG A 1 88 ? -17.892 11.934 17.116 1.00 82.81 88 ARG A C 1
ATOM 671 O O . ARG A 1 88 ? -18.955 11.323 17.012 1.00 82.81 88 ARG A O 1
ATOM 678 N N . GLY A 1 89 ? -16.928 11.618 17.978 1.00 77.44 89 GLY A N 1
ATOM 679 C CA . GLY A 1 89 ? -17.055 10.530 18.945 1.00 77.44 89 GLY A CA 1
ATOM 680 C C . GLY A 1 89 ? -17.411 9.217 18.252 1.00 77.44 89 GLY A C 1
ATOM 681 O O . GLY A 1 89 ? -18.549 8.745 18.347 1.00 77.44 89 GLY A O 1
ATOM 682 N N . TRP A 1 90 ? -16.453 8.683 17.492 1.00 85.12 90 TRP A N 1
ATOM 683 C CA . TRP A 1 90 ? -16.569 7.355 16.905 1.00 85.12 90 TRP A CA 1
ATOM 684 C C . TRP A 1 90 ? -16.094 6.287 17.893 1.00 85.12 90 TRP A C 1
ATOM 686 O O . TRP A 1 90 ? -15.178 6.495 18.689 1.00 85.12 90 TRP A O 1
ATOM 696 N N . GLU A 1 91 ? -16.753 5.142 17.816 1.00 88.94 91 GLU A N 1
ATOM 697 C CA . GLU A 1 91 ? -16.486 3.939 18.587 1.00 88.94 91 GLU A CA 1
ATOM 698 C C . GLU A 1 91 ? -16.465 2.771 17.603 1.00 88.94 91 GLU A C 1
ATOM 700 O O . GLU A 1 91 ? -17.358 2.628 16.763 1.00 88.94 91 GLU A O 1
ATOM 705 N N . MET A 1 92 ? -15.435 1.945 17.687 1.00 90.25 92 MET A N 1
ATOM 706 C CA . MET A 1 92 ? -15.241 0.778 16.846 1.00 90.25 92 MET A CA 1
ATOM 707 C C . MET A 1 92 ? -15.213 -0.472 17.719 1.00 90.25 92 MET A C 1
ATOM 709 O O . MET A 1 92 ? -14.479 -0.539 18.697 1.00 90.25 92 MET A O 1
ATOM 713 N N . VAL A 1 93 ? -15.996 -1.475 17.342 1.00 91.62 93 VAL A N 1
ATOM 714 C CA . VAL A 1 93 ? -15.933 -2.819 17.913 1.00 91.62 93 VAL A CA 1
ATOM 715 C C . VAL A 1 93 ? -15.295 -3.728 16.875 1.00 91.62 93 VAL A C 1
ATOM 717 O O . VAL A 1 93 ? -15.781 -3.818 15.749 1.00 91.62 93 VAL A O 1
ATOM 720 N N . VAL A 1 94 ? -14.196 -4.367 17.253 1.00 90.06 94 VAL A N 1
ATOM 721 C CA . VAL A 1 94 ? -13.440 -5.310 16.429 1.00 90.06 94 VAL A CA 1
ATOM 722 C C . VAL A 1 94 ? -13.680 -6.706 16.985 1.00 90.06 94 VAL A C 1
ATOM 724 O O . VAL A 1 94 ? -13.280 -6.984 18.116 1.00 90.06 94 VAL A O 1
ATOM 727 N N . ASP A 1 95 ? -14.318 -7.566 16.200 1.00 91.62 95 ASP A N 1
ATOM 728 C CA . ASP A 1 95 ? -14.534 -8.968 16.552 1.00 91.62 95 ASP A CA 1
ATOM 729 C C . ASP A 1 95 ? -13.291 -9.787 16.195 1.00 91.62 95 ASP A C 1
ATOM 731 O O . ASP A 1 95 ? -12.712 -9.630 15.115 1.00 91.62 95 ASP A O 1
ATOM 735 N N . LEU A 1 96 ? -12.873 -10.656 17.112 1.00 90.06 96 LEU A N 1
ATOM 736 C CA . LEU A 1 96 ? -11.663 -11.459 16.999 1.00 90.06 96 LEU A CA 1
ATOM 737 C C . LEU A 1 96 ? -11.989 -12.948 16.868 1.00 90.06 96 LEU A C 1
ATOM 739 O O . LEU A 1 96 ? -12.972 -13.441 17.411 1.00 90.06 96 LEU A O 1
ATOM 743 N N . SER A 1 97 ? -11.101 -13.694 16.212 1.00 86.31 97 SER A N 1
ATOM 744 C CA . SER A 1 97 ? -11.269 -15.138 15.999 1.00 86.31 97 SER A CA 1
ATOM 745 C C . SER A 1 97 ? -11.218 -15.981 17.277 1.00 86.31 97 SER A C 1
ATOM 747 O O . SER A 1 97 ? -11.662 -17.131 17.289 1.00 86.31 97 SER A O 1
ATOM 749 N N . GLU A 1 98 ? -10.609 -15.453 18.339 1.00 84.94 98 GLU A N 1
ATOM 750 C CA . GLU A 1 98 ? -10.497 -16.103 19.643 1.00 84.94 98 GLU A CA 1
ATOM 751 C C . GLU A 1 98 ? -10.235 -15.081 20.763 1.00 84.94 98 GLU A C 1
ATOM 753 O O . GLU A 1 98 ? -9.906 -13.921 20.508 1.00 84.94 98 GLU A O 1
ATOM 758 N N . ASP A 1 99 ? -10.367 -15.525 22.016 1.00 84.31 99 ASP A N 1
ATOM 759 C CA . ASP A 1 99 ? -10.116 -14.697 23.198 1.00 84.31 99 ASP A CA 1
ATOM 760 C C . ASP A 1 99 ? -8.627 -14.316 23.312 1.00 84.31 99 ASP A C 1
ATOM 762 O O . ASP A 1 99 ? -7.749 -15.181 23.414 1.00 84.31 99 ASP A O 1
ATOM 766 N N . VAL A 1 100 ? -8.340 -13.017 23.420 1.00 83.44 100 VAL A N 1
ATOM 767 C CA . VAL A 1 100 ? -6.995 -12.535 23.766 1.00 83.44 100 VAL A CA 1
ATOM 768 C C . VAL A 1 100 ? -6.731 -12.780 25.251 1.00 83.44 100 VAL A C 1
ATOM 770 O O . VAL A 1 100 ? -7.482 -12.358 26.129 1.00 83.44 100 VAL A O 1
ATOM 773 N N . THR A 1 101 ? -5.621 -13.447 25.559 1.00 79.12 101 THR A N 1
ATOM 774 C CA . THR A 1 101 ? -5.243 -13.771 26.944 1.00 79.12 101 THR A CA 1
ATOM 775 C C . THR A 1 101 ? -4.332 -12.728 27.581 1.00 79.12 101 THR A C 1
ATOM 777 O O . THR A 1 101 ? -4.331 -12.584 28.806 1.00 79.12 101 THR A O 1
ATOM 780 N N . SER A 1 102 ? -3.563 -11.998 26.771 1.00 79.94 102 SER A N 1
ATOM 781 C CA . SER A 1 102 ? -2.625 -10.977 27.230 1.00 79.94 102 SER A CA 1
ATOM 782 C C . SER A 1 102 ? -2.515 -9.831 26.231 1.00 79.94 102 SER A C 1
ATOM 784 O O . SER A 1 102 ? -2.380 -10.061 25.031 1.00 79.94 102 SER A O 1
ATOM 786 N N . TRP A 1 103 ? -2.521 -8.605 26.755 1.00 80.38 103 TRP A N 1
ATOM 787 C CA . TRP A 1 103 ? -2.247 -7.382 26.008 1.00 80.38 103 TRP A CA 1
ATOM 788 C C . TRP A 1 103 ? -0.798 -6.967 26.261 1.00 80.38 103 TRP A C 1
ATOM 790 O O . TRP A 1 103 ? -0.423 -6.720 27.409 1.00 80.38 103 TRP A O 1
ATOM 800 N N . LEU A 1 104 ? 0.017 -6.924 25.208 1.00 78.62 104 LEU A N 1
ATOM 801 C CA . LEU A 1 104 ? 1.444 -6.614 25.308 1.00 78.62 104 LEU A CA 1
ATOM 802 C C . LEU A 1 104 ? 1.727 -5.131 25.065 1.00 78.62 104 LEU A C 1
ATOM 804 O O . LEU A 1 104 ? 2.474 -4.527 25.833 1.00 78.62 104 LEU A O 1
ATOM 808 N N . ASP A 1 105 ? 1.096 -4.544 24.047 1.00 79.12 105 ASP A N 1
ATOM 809 C CA . ASP A 1 105 ? 1.209 -3.118 23.729 1.00 79.12 105 ASP A CA 1
ATOM 810 C C . ASP A 1 105 ? -0.018 -2.626 22.941 1.00 79.12 105 ASP A C 1
ATOM 812 O O . ASP A 1 105 ? -0.690 -3.421 22.285 1.00 79.12 105 ASP A O 1
ATOM 816 N N . ALA A 1 106 ? -0.336 -1.336 23.007 1.00 84.12 106 ALA A N 1
ATOM 817 C CA . ALA A 1 106 ? -1.288 -0.679 22.112 1.00 84.12 106 ALA A CA 1
ATOM 818 C C . ALA A 1 106 ? -1.081 0.833 22.074 1.00 84.12 106 ALA A C 1
ATOM 820 O O . ALA A 1 106 ? -0.632 1.443 23.045 1.00 84.12 106 ALA A O 1
ATOM 821 N N . GLY A 1 107 ? -1.487 1.442 20.963 1.00 83.06 107 GLY A N 1
ATOM 822 C CA . GLY A 1 107 ? -1.429 2.885 20.792 1.00 83.06 107 GLY A CA 1
ATOM 823 C C . GLY A 1 107 ? -2.305 3.399 19.655 1.00 83.06 107 GLY A C 1
ATOM 824 O O . GLY A 1 107 ? -2.873 2.635 18.876 1.00 83.06 107 GLY A O 1
ATOM 825 N N . GLY A 1 108 ? -2.410 4.725 19.577 1.00 81.75 108 GLY A N 1
ATOM 826 C CA . GLY A 1 108 ? -3.172 5.448 18.551 1.00 81.75 108 GLY A CA 1
ATOM 827 C C . GLY A 1 108 ? -4.655 5.672 18.871 1.00 81.75 108 GLY A C 1
ATOM 828 O O . GLY A 1 108 ? -5.266 6.556 18.280 1.00 81.75 108 GLY A O 1
ATOM 829 N N . ALA A 1 109 ? -5.223 4.935 19.827 1.00 85.00 109 ALA A N 1
ATOM 830 C CA . ALA A 1 109 ? -6.584 5.128 20.330 1.00 85.00 109 ALA A CA 1
ATOM 831 C C . ALA A 1 109 ? -6.724 4.570 21.757 1.00 85.00 109 ALA A C 1
ATOM 833 O O . ALA A 1 109 ? -5.838 3.854 22.236 1.00 85.00 109 ALA A O 1
ATOM 834 N N . PHE A 1 110 ? -7.846 4.850 22.428 1.00 86.62 110 PHE A N 1
ATOM 835 C CA . PHE A 1 110 ? -8.201 4.097 23.626 1.00 86.62 110 PHE A CA 1
ATOM 836 C C . PHE A 1 110 ? -8.787 2.757 23.231 1.00 86.62 110 PHE A C 1
ATOM 838 O O . PHE A 1 110 ? -9.672 2.687 22.384 1.00 86.62 110 PHE A O 1
ATOM 845 N N . MET A 1 111 ? -8.286 1.691 23.848 1.00 90.00 111 MET A N 1
ATOM 846 C CA . MET A 1 111 ? -8.683 0.338 23.499 1.00 90.00 111 MET A CA 1
ATOM 847 C C . MET A 1 111 ? -8.929 -0.494 24.758 1.00 90.00 111 MET A C 1
ATOM 849 O O . MET A 1 111 ? -8.160 -0.431 25.722 1.00 90.00 111 MET A O 1
ATOM 853 N N . TRP A 1 112 ? -9.992 -1.296 24.747 1.00 89.50 112 TRP A N 1
ATOM 854 C CA . TRP A 1 112 ? -10.346 -2.213 25.829 1.00 89.50 112 TRP A CA 1
ATOM 855 C C . TRP A 1 112 ? -10.741 -3.570 25.270 1.00 89.50 112 TRP A C 1
ATOM 857 O O . TRP A 1 112 ? -11.452 -3.664 24.276 1.00 89.50 112 TRP A O 1
ATOM 867 N N . LEU A 1 113 ? -10.317 -4.630 25.952 1.00 87.75 113 LEU A N 1
ATOM 868 C CA . LEU A 1 113 ? -10.676 -5.996 25.596 1.00 87.75 113 LEU A CA 1
ATOM 869 C C . LEU A 1 113 ? -11.928 -6.417 26.368 1.00 87.75 113 LEU A C 1
ATOM 871 O O . LEU A 1 113 ? -11.976 -6.308 27.599 1.00 87.75 113 LEU A O 1
ATOM 875 N N . VAL A 1 114 ? -12.916 -6.946 25.655 1.00 86.31 114 VAL A N 1
ATOM 876 C CA . VAL A 1 114 ? -14.159 -7.485 26.207 1.00 86.31 114 VAL A CA 1
ATOM 877 C C . VAL A 1 114 ? -14.394 -8.876 25.617 1.00 86.31 114 VAL A C 1
ATOM 879 O O . VAL A 1 114 ? -15.147 -9.042 24.668 1.00 86.31 114 VAL A O 1
ATOM 882 N N . GLY A 1 115 ? -13.746 -9.889 26.200 1.00 83.94 115 GLY A N 1
ATOM 883 C CA . GLY A 1 115 ? -13.810 -11.262 25.684 1.00 83.94 115 GLY A CA 1
ATOM 884 C C . GLY A 1 115 ? -13.054 -11.396 24.362 1.00 83.94 115 GLY A C 1
ATOM 885 O O . GLY A 1 115 ? -11.858 -11.113 24.317 1.00 83.94 115 GLY A O 1
ATOM 886 N N . ASP A 1 116 ? -13.781 -11.773 23.317 1.00 87.81 116 ASP A N 1
ATOM 887 C CA . ASP A 1 116 ? -13.350 -11.908 21.923 1.00 87.81 116 ASP A CA 1
ATOM 888 C C . ASP A 1 116 ? -13.528 -10.610 21.117 1.00 87.81 116 ASP A C 1
ATOM 890 O O . ASP A 1 116 ? -13.452 -10.620 19.893 1.00 87.81 116 ASP A O 1
ATOM 894 N N . GLN A 1 117 ? -13.753 -9.476 21.786 1.00 91.56 117 GLN A N 1
ATOM 895 C CA . GLN A 1 117 ? -13.942 -8.180 21.137 1.00 91.56 117 GLN A CA 1
ATOM 896 C C . GLN A 1 117 ? -12.951 -7.140 21.652 1.00 91.56 117 GLN A C 1
ATOM 898 O O . GLN A 1 117 ? -12.675 -7.067 22.854 1.00 91.56 117 GLN A O 1
ATOM 903 N N . ILE A 1 118 ? -12.480 -6.271 20.760 1.00 91.19 118 ILE A N 1
ATOM 904 C CA . ILE A 1 118 ? -11.781 -5.038 21.126 1.00 91.19 118 ILE A CA 1
ATOM 905 C C . ILE A 1 118 ? -12.721 -3.864 20.890 1.00 91.19 118 ILE A C 1
ATOM 907 O O . ILE A 1 118 ? -13.154 -3.614 19.770 1.00 91.19 118 ILE A O 1
ATOM 911 N N . LEU A 1 119 ? -12.999 -3.123 21.956 1.00 91.56 119 LEU A N 1
ATOM 912 C CA . LEU A 1 119 ? -13.631 -1.817 21.880 1.00 91.56 119 LEU A CA 1
ATOM 913 C C . LEU A 1 119 ? -12.545 -0.761 21.692 1.00 91.56 119 LEU A C 1
ATOM 915 O O . LEU A 1 119 ? -11.595 -0.723 22.472 1.00 91.56 119 LEU A O 1
ATOM 919 N N . ILE A 1 120 ? -12.691 0.084 20.682 1.00 90.75 120 ILE A N 1
ATOM 920 C CA . ILE A 1 120 ? -11.784 1.178 20.358 1.00 90.75 120 ILE A CA 1
ATOM 921 C C . ILE A 1 120 ? -12.583 2.477 20.358 1.00 90.75 120 ILE A C 1
ATOM 923 O O . ILE A 1 120 ? -13.562 2.605 19.628 1.00 90.75 120 ILE A O 1
ATOM 927 N N . GLU A 1 121 ? -12.147 3.455 21.139 1.00 86.75 121 GLU A N 1
ATOM 928 C CA . GLU A 1 121 ? -12.745 4.789 21.183 1.00 86.75 121 GLU A CA 1
ATOM 929 C C . GLU A 1 121 ? -11.673 5.856 20.945 1.00 86.75 121 GLU A C 1
ATOM 931 O O . GLU A 1 121 ? -10.497 5.701 21.294 1.00 86.75 121 GLU A O 1
ATOM 936 N N . GLN A 1 122 ? -12.092 6.974 20.360 1.00 80.56 122 GLN A N 1
ATOM 937 C CA . GLN A 1 122 ? -11.250 8.157 20.224 1.00 80.56 122 GLN A CA 1
ATOM 938 C C . GLN A 1 122 ? -11.110 8.894 21.564 1.00 80.56 122 GLN A C 1
ATOM 940 O O . GLN A 1 122 ? -12.059 8.964 22.342 1.00 80.56 122 GLN A O 1
ATOM 945 N N . GLU A 1 123 ? -9.941 9.494 21.814 1.00 67.12 123 GLU A N 1
ATOM 946 C CA . GLU A 1 123 ? -9.589 10.010 23.143 1.00 67.12 123 GLU A CA 1
ATOM 947 C C . GLU A 1 123 ? -10.431 11.203 23.639 1.00 67.12 123 GLU A C 1
ATOM 949 O O . GLU A 1 123 ? -10.596 11.328 24.845 1.00 67.12 123 GLU A O 1
ATOM 954 N N . ASP A 1 124 ? -11.070 12.010 22.778 1.00 65.81 124 ASP A N 1
ATOM 955 C CA . ASP A 1 124 ? -11.644 13.296 23.229 1.00 65.81 124 ASP A CA 1
ATOM 956 C C . ASP A 1 124 ? -12.839 13.847 22.405 1.00 65.81 124 ASP A C 1
ATOM 958 O O . ASP A 1 124 ? -12.937 15.056 22.193 1.00 65.81 124 ASP A O 1
ATOM 962 N N . ASP A 1 125 ? -13.766 13.009 21.909 1.00 65.81 125 ASP A N 1
ATOM 963 C CA . ASP A 1 125 ? -14.892 13.462 21.044 1.00 65.81 125 ASP A CA 1
ATOM 964 C C . ASP A 1 125 ? -14.421 14.324 19.840 1.00 65.81 125 ASP A C 1
ATOM 966 O O . ASP A 1 125 ? -15.168 15.160 19.310 1.00 65.81 125 ASP A O 1
ATOM 970 N N . ALA A 1 126 ? -13.161 14.157 19.426 1.00 68.25 126 ALA A N 1
ATOM 971 C CA . ALA A 1 126 ? -12.547 14.992 18.411 1.00 68.25 126 ALA A CA 1
ATOM 972 C C . ALA A 1 126 ? -13.294 14.842 17.078 1.00 68.25 126 ALA A C 1
ATOM 974 O O . ALA A 1 126 ? -13.881 13.803 16.762 1.00 68.25 126 ALA A O 1
ATOM 975 N N . GLY A 1 127 ? -13.322 15.933 16.311 1.00 76.88 127 GLY A N 1
ATOM 976 C CA . GLY A 1 127 ? -13.820 15.878 14.944 1.00 76.88 127 GLY A CA 1
ATOM 977 C C . GLY A 1 127 ? -13.015 14.854 14.159 1.00 76.88 127 GLY A C 1
ATOM 978 O O . GLY A 1 127 ? -11.810 14.730 14.363 1.00 76.88 127 GLY A O 1
ATOM 979 N N . PHE A 1 128 ? -13.699 14.105 13.308 1.00 82.69 128 PHE A N 1
ATOM 980 C CA . PHE A 1 128 ? -13.053 13.257 12.326 1.00 82.69 128 PHE A CA 1
ATOM 981 C C . PHE A 1 128 ? -13.573 13.678 10.957 1.00 82.69 128 PHE A C 1
ATOM 983 O O . PHE A 1 128 ? -14.706 13.365 10.576 1.00 82.69 128 PHE A O 1
ATOM 990 N N . GLU A 1 129 ? -12.785 14.506 10.279 1.00 82.00 129 GLU A N 1
ATOM 991 C CA . GLU A 1 129 ? -13.136 15.176 9.033 1.00 82.00 129 GLU A CA 1
ATOM 992 C C . GLU A 1 129 ? -13.271 14.178 7.870 1.00 82.00 129 GLU A C 1
ATOM 994 O O . GLU A 1 129 ? -12.720 13.073 7.914 1.00 82.00 129 GLU A O 1
ATOM 999 N N . PRO A 1 130 ? -13.991 14.543 6.792 1.00 76.56 130 PRO A N 1
ATOM 1000 C CA . PRO A 1 130 ? -13.972 13.775 5.553 1.00 76.56 130 PRO A CA 1
ATOM 1001 C C . PRO A 1 130 ? -12.538 13.542 5.075 1.00 76.56 130 PRO A C 1
ATOM 1003 O O . PRO A 1 130 ? -11.766 14.490 4.942 1.00 76.56 130 PRO A O 1
ATOM 1006 N N . TRP A 1 131 ? -12.213 12.298 4.736 1.00 74.00 131 TRP A N 1
ATOM 1007 C CA . TRP A 1 131 ? -10.902 11.832 4.262 1.00 74.00 131 TRP A CA 1
ATOM 1008 C C . TRP A 1 131 ? -9.784 11.826 5.307 1.00 74.00 131 TRP A C 1
ATOM 1010 O O . TRP A 1 131 ? -8.657 11.442 4.979 1.00 74.00 131 TRP A O 1
ATOM 1020 N N . GLU A 1 132 ? -10.085 12.190 6.555 1.00 77.62 132 GLU A N 1
ATOM 1021 C CA . GLU A 1 132 ? -9.156 12.054 7.671 1.00 77.62 132 GLU A CA 1
ATOM 1022 C C . GLU A 1 132 ? -8.913 10.574 8.007 1.00 77.62 132 GLU A C 1
ATOM 1024 O O . GLU A 1 132 ? -9.710 9.683 7.680 1.00 77.62 132 GLU A O 1
ATOM 1029 N N . ARG A 1 133 ? -7.760 10.304 8.626 1.00 78.81 133 ARG A N 1
ATOM 1030 C CA . ARG A 1 133 ? -7.285 8.961 8.953 1.00 78.81 133 ARG A CA 1
ATOM 1031 C C . ARG A 1 133 ? -6.854 8.886 10.406 1.00 78.81 133 ARG A C 1
ATOM 1033 O O . ARG A 1 133 ? -6.200 9.795 10.902 1.00 78.81 133 ARG A O 1
ATOM 1040 N N . ALA A 1 134 ? -7.171 7.771 11.047 1.00 82.06 134 ALA A N 1
ATOM 1041 C CA . ALA A 1 134 ? -6.677 7.425 12.368 1.00 82.06 134 ALA A CA 1
ATOM 1042 C C . ALA A 1 134 ? -5.953 6.080 12.286 1.00 82.06 134 ALA A C 1
ATOM 1044 O O . ALA A 1 134 ? -6.509 5.100 11.787 1.00 82.06 134 ALA A O 1
ATOM 1045 N N . SER A 1 135 ? -4.711 6.040 12.761 1.00 81.25 135 SER A N 1
ATOM 1046 C CA . SER A 1 135 ? -3.891 4.831 12.817 1.00 81.25 135 SER A CA 1
ATOM 1047 C C . SER A 1 135 ? -3.796 4.365 14.263 1.00 81.25 135 SER A C 1
ATOM 1049 O O . SER A 1 135 ? -3.452 5.142 15.152 1.00 81.25 135 SER A O 1
ATOM 1051 N N . MET A 1 136 ? -4.108 3.098 14.498 1.00 87.00 136 MET A N 1
ATOM 1052 C CA . MET A 1 136 ? -4.058 2.463 15.809 1.00 87.00 136 MET A CA 1
ATOM 1053 C C . MET A 1 136 ? -3.415 1.086 15.693 1.00 87.00 136 MET A C 1
ATOM 1055 O O . MET A 1 136 ? -3.404 0.475 14.623 1.00 87.00 136 MET A O 1
ATOM 1059 N N . TYR A 1 137 ? -2.853 0.589 16.783 1.00 85.88 137 TYR A N 1
ATOM 1060 C CA . TYR A 1 137 ? -2.251 -0.736 16.809 1.00 85.88 137 TYR A CA 1
ATOM 1061 C C . TYR A 1 137 ? -2.436 -1.400 18.166 1.00 85.88 137 TYR A C 1
ATOM 1063 O O . TYR A 1 137 ? -2.547 -0.725 19.190 1.00 85.88 137 TYR A O 1
ATOM 1071 N N . TYR A 1 138 ? -2.421 -2.728 18.169 1.00 85.94 138 TYR A N 1
ATOM 1072 C CA . TYR A 1 138 ? -2.340 -3.534 19.379 1.00 85.94 138 TYR A CA 1
ATOM 1073 C C . TYR A 1 138 ? -1.463 -4.761 19.150 1.00 85.94 138 TYR A C 1
ATOM 1075 O O . TYR A 1 138 ? -1.398 -5.275 18.041 1.00 85.94 138 TYR A O 1
ATOM 1083 N N . CYS A 1 139 ? -0.811 -5.240 20.201 1.00 83.81 139 CYS A N 1
ATOM 1084 C CA . CYS A 1 139 ? -0.049 -6.480 20.213 1.00 83.81 139 CYS A CA 1
ATOM 1085 C C . CYS A 1 139 ? -0.611 -7.403 21.294 1.00 83.81 139 CYS A C 1
ATOM 1087 O O . CYS A 1 139 ? -0.773 -6.992 22.450 1.00 83.81 139 CYS A O 1
ATOM 1089 N N . ALA A 1 140 ? -0.933 -8.639 20.916 1.00 82.94 140 ALA A N 1
ATOM 1090 C CA . ALA A 1 140 ? -1.704 -9.563 21.738 1.00 82.94 140 ALA A CA 1
ATOM 1091 C C . ALA A 1 140 ? -1.163 -11.001 21.696 1.00 82.94 140 ALA A C 1
ATOM 1093 O O . ALA A 1 140 ? -0.535 -11.431 20.727 1.00 82.94 140 ALA A O 1
ATOM 1094 N N . GLU A 1 141 ? -1.443 -11.753 22.764 1.00 77.44 141 GLU A N 1
ATOM 1095 C CA . GLU A 1 141 ? -1.244 -13.205 22.824 1.00 77.44 141 GLU A CA 1
ATOM 1096 C C . GLU A 1 141 ? -2.547 -13.925 23.223 1.00 77.44 141 GLU A C 1
ATOM 1098 O O . GLU A 1 141 ? -3.139 -13.578 24.255 1.00 77.44 141 GLU A O 1
ATOM 1103 N N . PRO A 1 142 ? -2.983 -14.968 22.489 1.00 77.31 142 PRO A N 1
ATOM 1104 C CA . PRO A 1 142 ? -2.406 -15.463 21.230 1.00 77.31 142 PRO A CA 1
ATOM 1105 C C . PRO A 1 142 ? -2.552 -14.454 20.075 1.00 77.31 142 PRO A C 1
ATOM 1107 O O . PRO A 1 142 ? -3.230 -13.440 20.213 1.00 77.31 142 PRO A O 1
ATOM 1110 N N . ALA A 1 143 ? -1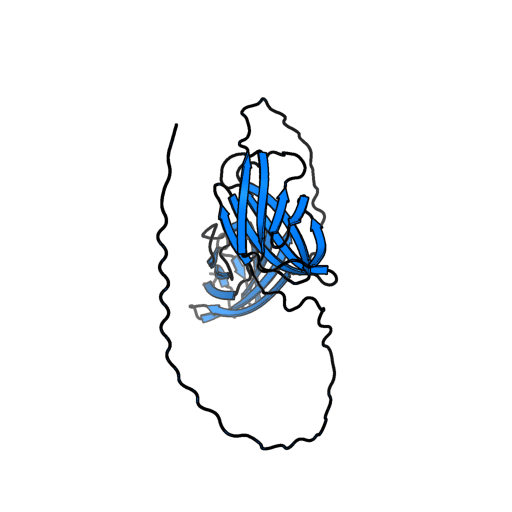.902 -14.732 18.940 1.00 74.62 143 ALA A N 1
ATOM 1111 C CA . ALA A 1 143 ? -2.171 -14.012 17.698 1.00 74.62 143 ALA A CA 1
ATOM 1112 C C . ALA A 1 143 ? -3.621 -14.277 17.260 1.00 74.62 143 ALA A C 1
ATOM 1114 O O . ALA A 1 143 ? -3.969 -15.424 16.989 1.00 74.62 143 ALA A O 1
ATOM 1115 N N . VAL A 1 144 ? -4.444 -13.233 17.176 1.00 79.56 144 VAL A N 1
ATOM 1116 C CA . VAL A 1 144 ? -5.881 -13.326 16.864 1.00 79.56 144 VAL A CA 1
ATOM 1117 C C . VAL A 1 144 ? -6.193 -12.600 15.568 1.00 79.56 144 VAL A C 1
ATOM 1119 O O . VAL A 1 144 ? -5.643 -11.529 15.345 1.00 79.56 144 VAL A O 1
ATOM 1122 N N . LEU A 1 145 ? -7.051 -13.165 14.715 1.00 80.50 145 LEU A N 1
ATOM 1123 C CA . LEU A 1 145 ? -7.504 -12.526 13.474 1.00 80.50 145 LEU A CA 1
ATOM 1124 C C . LEU A 1 145 ? -8.694 -11.616 13.727 1.00 80.50 145 LEU A C 1
ATOM 1126 O O . LEU A 1 145 ? -9.553 -11.949 14.536 1.00 80.50 145 LEU A O 1
ATOM 1130 N N . ILE A 1 146 ? -8.760 -10.509 12.988 1.00 82.81 146 ILE A N 1
ATOM 1131 C CA . ILE A 1 146 ? -9.967 -9.687 12.916 1.00 82.81 146 ILE A CA 1
ATOM 1132 C C . ILE A 1 146 ? -10.975 -10.389 12.001 1.00 82.81 146 ILE A C 1
ATOM 1134 O O . ILE A 1 146 ? -10.671 -10.664 10.838 1.00 82.81 146 ILE A O 1
ATOM 1138 N N . GLU A 1 147 ? -12.162 -10.680 12.527 1.00 84.88 147 GLU A N 1
ATOM 1139 C CA . GLU A 1 147 ? -13.253 -11.320 11.784 1.00 84.88 147 GLU A CA 1
ATOM 1140 C C . GLU A 1 147 ? -14.264 -10.308 11.243 1.00 84.88 147 GLU A C 1
ATOM 1142 O O . GLU A 1 147 ? -14.733 -10.457 10.113 1.00 84.88 147 GLU A O 1
ATOM 1147 N N . ASP A 1 148 ? -14.587 -9.285 12.032 1.00 84.44 148 ASP A N 1
ATOM 1148 C CA . ASP A 1 148 ? -15.529 -8.232 11.660 1.00 84.44 148 ASP A CA 1
ATOM 1149 C C . ASP A 1 148 ? -15.176 -6.919 12.361 1.00 84.44 148 ASP A C 1
ATOM 1151 O O . ASP A 1 148 ? -14.499 -6.898 13.395 1.00 84.44 148 ASP A O 1
ATOM 1155 N N . VAL A 1 149 ? -15.640 -5.809 11.791 1.00 85.25 149 VAL A N 1
ATOM 1156 C CA . VAL A 1 149 ? -15.482 -4.485 12.385 1.00 85.25 149 VAL A CA 1
ATOM 1157 C C . VAL A 1 149 ? -16.761 -3.674 12.238 1.00 85.25 149 VAL A C 1
ATOM 1159 O O . VAL A 1 149 ? -17.245 -3.386 11.138 1.00 85.25 149 VAL A O 1
ATOM 1162 N N . VAL A 1 150 ? -17.277 -3.222 13.378 1.00 87.38 150 VAL A N 1
ATOM 1163 C CA . VAL A 1 150 ? -18.447 -2.352 13.455 1.00 87.38 150 VAL A CA 1
ATOM 1164 C C . VAL A 1 150 ? -18.029 -0.980 13.949 1.00 87.38 150 VAL A C 1
ATOM 1166 O O . VAL A 1 150 ? -17.553 -0.844 15.070 1.00 87.38 150 VAL A O 1
ATOM 1169 N N . VAL A 1 151 ? -18.261 0.052 13.136 1.00 85.75 151 VAL A N 1
ATOM 1170 C CA . VAL A 1 151 ? -18.037 1.448 13.533 1.00 85.75 151 VAL A CA 1
ATOM 1171 C C . VAL A 1 151 ? -19.373 2.120 13.794 1.00 85.75 151 VAL A C 1
ATOM 1173 O O . VAL A 1 151 ? -20.274 2.126 12.952 1.00 85.75 151 VAL A O 1
ATOM 1176 N N . THR A 1 152 ? -19.491 2.720 14.969 1.00 86.56 152 THR A N 1
ATOM 1177 C CA . THR A 1 152 ? -20.587 3.607 15.338 1.00 86.56 152 THR A CA 1
ATOM 1178 C C . THR A 1 152 ? -20.040 5.004 15.582 1.00 86.56 152 THR A C 1
ATOM 1180 O O . THR A 1 152 ? -18.894 5.182 15.978 1.00 86.56 152 THR A O 1
ATOM 1183 N N . PHE A 1 153 ? -20.835 6.025 15.289 1.00 83.69 153 PHE A N 1
ATOM 1184 C CA . PHE A 1 153 ? -20.405 7.412 15.418 1.00 83.69 153 PHE A CA 1
ATOM 1185 C C . PHE A 1 153 ? -21.594 8.312 15.721 1.00 83.69 153 PHE A C 1
ATOM 1187 O O . PHE A 1 153 ? -22.753 7.942 15.496 1.00 83.69 153 PHE A O 1
ATOM 1194 N N . ARG A 1 154 ? -21.307 9.515 16.217 1.00 76.12 154 ARG A N 1
ATOM 1195 C CA . ARG A 1 154 ? -22.296 10.585 16.328 1.00 76.12 154 ARG A CA 1
ATOM 1196 C C . ARG A 1 154 ? -22.094 11.569 15.187 1.00 76.12 154 ARG A C 1
ATOM 1198 O O . ARG A 1 154 ? -20.975 11.859 14.767 1.00 76.12 154 ARG A O 1
ATOM 1205 N N . GLU A 1 155 ? -23.202 12.086 14.674 1.00 69.69 155 GLU A N 1
ATOM 1206 C CA . GLU A 1 155 ? -23.139 13.211 13.748 1.00 69.69 155 GLU A CA 1
ATOM 1207 C C . GLU A 1 155 ? -22.587 14.428 14.494 1.00 69.69 155 GLU A C 1
ATOM 1209 O O . GLU A 1 155 ? -22.933 14.649 15.659 1.00 69.69 155 GLU A O 1
ATOM 1214 N N . ALA A 1 156 ? -21.733 15.213 13.837 1.00 62.38 156 ALA A N 1
ATOM 1215 C CA . ALA A 1 156 ? -21.387 16.525 14.353 1.00 62.38 156 ALA A CA 1
ATOM 1216 C C . ALA A 1 156 ? -22.680 17.358 14.439 1.00 62.38 156 ALA A C 1
ATOM 1218 O O . ALA A 1 156 ? -23.344 17.581 13.426 1.00 62.38 156 ALA A O 1
ATOM 1219 N N . ASP A 1 157 ? -23.075 17.779 15.644 1.00 57.62 157 ASP A N 1
ATOM 1220 C CA . ASP A 1 157 ? -24.124 18.791 15.785 1.00 57.62 157 ASP A CA 1
ATOM 1221 C C . ASP A 1 157 ? -23.639 20.078 15.096 1.00 57.62 157 ASP A C 1
ATOM 1223 O O . ASP A 1 157 ? -22.475 20.455 15.248 1.00 57.62 157 ASP A O 1
ATOM 1227 N N . ASP A 1 158 ? -24.541 20.805 14.424 1.00 51.91 158 ASP A N 1
ATOM 1228 C CA . ASP A 1 158 ? -24.308 22.130 13.806 1.00 51.91 158 ASP A CA 1
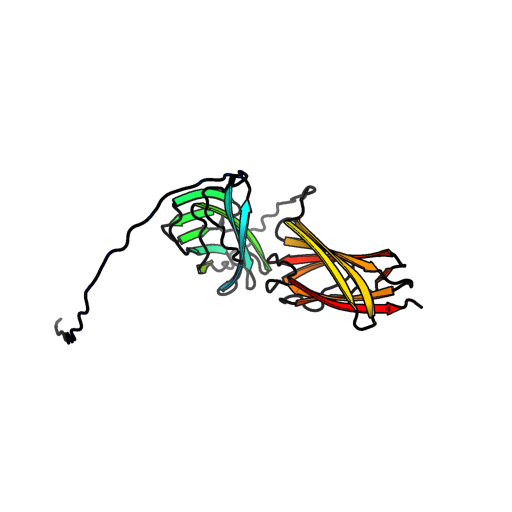ATOM 1229 C C . ASP A 1 158 ? -23.917 23.239 14.832 1.00 51.91 158 ASP A C 1
ATOM 1231 O O . ASP A 1 158 ? -24.057 24.441 14.580 1.00 51.91 158 ASP A O 1
ATOM 1235 N N . GLY A 1 159 ? -23.487 22.847 16.034 1.00 49.22 159 GLY A N 1
ATOM 1236 C CA . GLY A 1 159 ? -23.104 23.683 17.160 1.00 49.22 159 GLY A CA 1
ATOM 1237 C C . GLY A 1 159 ? -21.763 24.363 16.927 1.00 49.22 159 GLY A C 1
ATOM 1238 O O . GLY A 1 159 ? -20.703 23.777 17.134 1.00 49.22 159 GLY A O 1
ATOM 1239 N N . ASP A 1 160 ? -21.852 25.606 16.454 1.00 46.66 160 ASP A N 1
ATOM 1240 C CA . ASP A 1 160 ? -20.931 26.715 16.711 1.00 46.66 160 ASP A CA 1
ATOM 1241 C C . ASP A 1 160 ? -19.506 26.348 17.159 1.00 46.66 160 ASP A C 1
ATOM 1243 O O . ASP A 1 160 ? -19.093 26.577 18.290 1.00 46.66 160 ASP A O 1
ATOM 1247 N N . GLY A 1 161 ? -18.730 25.874 16.182 1.00 49.84 161 GLY A N 1
ATOM 1248 C CA . GLY A 1 161 ? -17.354 26.297 15.933 1.00 49.84 161 GLY A CA 1
ATOM 1249 C C . GLY A 1 161 ? -16.439 26.379 17.151 1.00 49.84 161 GLY A C 1
ATOM 1250 O O . GLY A 1 161 ? -16.215 27.461 17.694 1.00 49.84 161 GLY A O 1
ATOM 1251 N N . TRP A 1 162 ? -15.786 25.263 17.466 1.00 46.03 162 TRP A N 1
ATOM 1252 C CA . TRP A 1 162 ? -14.506 25.298 18.162 1.00 46.03 162 TRP A CA 1
ATOM 1253 C C . TRP A 1 162 ? -13.407 24.840 17.203 1.00 46.03 162 TRP A C 1
ATOM 1255 O O . TRP A 1 162 ? -13.096 23.662 17.101 1.00 46.03 162 TRP A O 1
ATOM 1265 N N . SER A 1 163 ? -12.836 25.793 16.468 1.00 44.88 163 SER A N 1
ATOM 1266 C CA . SER A 1 163 ? -11.586 25.615 15.730 1.00 44.88 163 SER A CA 1
ATOM 1267 C C . SER A 1 163 ? -10.434 25.650 16.734 1.00 44.88 163 SER A C 1
ATOM 1269 O O . SER A 1 163 ? -10.015 26.726 17.172 1.00 44.88 163 SER A O 1
ATOM 1271 N N . GLY A 1 164 ? -10.005 24.470 17.171 1.00 36.06 164 GLY A N 1
ATOM 1272 C CA . GLY A 1 164 ? -8.748 24.278 17.880 1.00 36.06 164 GLY A CA 1
ATOM 1273 C C . GLY A 1 164 ? -7.640 24.049 16.863 1.00 36.06 164 GLY A C 1
ATOM 1274 O O . GLY A 1 164 ? -7.476 22.934 16.386 1.00 36.06 164 GLY A O 1
ATOM 1275 N N . ASP A 1 165 ? -6.909 25.109 16.526 1.00 49.28 165 ASP A N 1
ATOM 1276 C CA . ASP A 1 165 ? -5.563 24.971 15.974 1.00 49.28 165 ASP A CA 1
ATOM 1277 C C . ASP A 1 165 ? -4.662 24.384 17.071 1.00 49.28 165 ASP A C 1
ATOM 1279 O O . ASP A 1 165 ? -4.708 24.869 18.202 1.00 49.28 165 ASP A O 1
ATOM 1283 N N . ASP A 1 166 ? -3.890 23.344 16.743 1.00 38.66 166 ASP A N 1
ATOM 1284 C CA . ASP A 1 166 ? -2.471 23.171 17.098 1.00 38.66 166 ASP A CA 1
ATOM 1285 C C . ASP A 1 166 ? -2.064 21.691 16.981 1.00 38.66 166 ASP A C 1
ATOM 1287 O O . ASP A 1 166 ? -2.291 20.896 17.891 1.00 38.66 166 ASP A O 1
ATOM 1291 N N . SER A 1 167 ? -1.363 21.328 15.903 1.00 32.84 167 SER A N 1
ATOM 1292 C CA . SER A 1 167 ? -0.215 20.412 16.002 1.00 32.84 167 SER A CA 1
ATOM 1293 C C . SER A 1 167 ? 0.654 20.453 14.752 1.00 32.84 167 SER A C 1
ATOM 1295 O O . SER A 1 167 ? 0.459 19.753 13.764 1.00 32.84 167 SER A O 1
ATOM 1297 N N . SER A 1 168 ? 1.678 21.295 14.843 1.00 44.44 168 SER A N 1
ATOM 1298 C CA . SER A 1 168 ? 2.907 21.177 14.075 1.00 44.44 168 SER A CA 1
ATOM 1299 C C . SER A 1 168 ? 3.683 19.951 14.566 1.00 44.44 168 SER A C 1
ATOM 1301 O O . SER A 1 168 ? 4.414 20.031 15.556 1.00 44.44 168 SER A O 1
ATOM 1303 N N . GLY A 1 169 ? 3.509 18.825 13.884 1.00 29.61 169 GLY A N 1
ATOM 1304 C CA . GLY A 1 169 ? 4.387 17.666 13.987 1.00 29.61 169 GLY A CA 1
ATOM 1305 C C . GLY A 1 169 ? 5.406 17.702 12.858 1.00 29.61 169 GLY A C 1
ATOM 1306 O O . GLY A 1 169 ? 5.123 17.262 11.750 1.00 29.61 169 GLY A O 1
ATOM 1307 N N . ASP A 1 170 ? 6.578 18.266 13.137 1.00 43.53 170 ASP A N 1
ATOM 1308 C CA . ASP A 1 170 ? 7.796 18.016 12.369 1.00 43.53 170 ASP A CA 1
ATOM 1309 C C . ASP A 1 170 ? 8.100 16.515 12.496 1.00 43.53 170 ASP A C 1
ATOM 1311 O O . ASP A 1 170 ? 8.548 16.056 13.549 1.00 43.53 170 ASP A O 1
ATOM 1315 N N . ALA A 1 171 ? 7.740 15.729 11.478 1.00 33.88 171 ALA A N 1
ATOM 1316 C CA . ALA A 1 171 ? 8.072 14.314 11.435 1.00 33.88 171 ALA A CA 1
ATOM 1317 C C . ALA A 1 171 ? 9.547 14.189 11.055 1.00 33.88 171 ALA A C 1
ATOM 1319 O O . ALA A 1 171 ? 9.940 14.223 9.890 1.00 33.88 171 ALA A O 1
ATOM 1320 N N . THR A 1 172 ? 10.340 14.100 12.116 1.00 35.25 172 THR A N 1
ATOM 1321 C CA . THR A 1 172 ? 11.706 13.599 12.174 1.00 35.25 172 THR A CA 1
ATOM 1322 C C . THR A 1 172 ? 11.955 12.450 11.202 1.00 35.25 172 THR A C 1
ATOM 1324 O O . THR A 1 172 ? 11.137 11.536 11.110 1.00 35.25 172 THR A O 1
ATOM 1327 N N . ASP A 1 173 ? 13.127 12.492 10.566 1.00 41.38 173 ASP A N 1
ATOM 1328 C CA . ASP A 1 173 ? 13.759 11.394 9.835 1.00 41.38 173 ASP A CA 1
ATOM 1329 C C . ASP A 1 173 ? 13.508 10.046 10.533 1.00 41.38 173 ASP A C 1
ATOM 1331 O O . ASP A 1 173 ? 14.057 9.771 11.604 1.00 41.38 173 ASP A O 1
ATOM 1335 N N . ALA A 1 174 ? 12.663 9.212 9.928 1.00 40.56 174 ALA A N 1
ATOM 1336 C CA . ALA A 1 174 ? 12.581 7.808 10.280 1.00 40.56 174 ALA A CA 1
ATOM 1337 C C . ALA A 1 174 ? 13.786 7.108 9.638 1.00 40.56 174 ALA A C 1
ATOM 1339 O O . ALA A 1 174 ? 13.867 6.973 8.415 1.00 40.56 174 ALA A O 1
ATOM 1340 N N . ASP A 1 175 ? 14.736 6.687 10.474 1.00 44.50 175 ASP A N 1
ATOM 1341 C CA . ASP A 1 175 ? 15.690 5.619 10.160 1.00 44.50 175 ASP A CA 1
ATOM 1342 C C . ASP A 1 175 ? 14.897 4.307 9.963 1.00 44.50 175 ASP A C 1
ATOM 1344 O O . ASP A 1 175 ? 14.932 3.404 10.799 1.00 44.50 175 ASP A O 1
ATOM 1348 N N . ASP A 1 176 ? 14.128 4.207 8.879 1.00 49.56 176 ASP A N 1
ATOM 1349 C CA . ASP A 1 176 ? 13.271 3.055 8.620 1.00 49.56 176 ASP A CA 1
ATOM 1350 C C . ASP A 1 176 ? 14.034 2.001 7.819 1.00 49.56 176 ASP A C 1
ATOM 1352 O O . ASP A 1 176 ? 14.294 2.131 6.618 1.00 49.56 176 ASP A O 1
ATOM 1356 N N . ALA A 1 177 ? 14.392 0.916 8.504 1.00 46.53 177 ALA A N 1
ATOM 1357 C CA . ALA A 1 177 ? 14.760 -0.319 7.834 1.00 46.53 177 ALA A CA 1
ATOM 1358 C C . ALA A 1 177 ? 13.580 -0.782 6.963 1.00 46.53 177 ALA A C 1
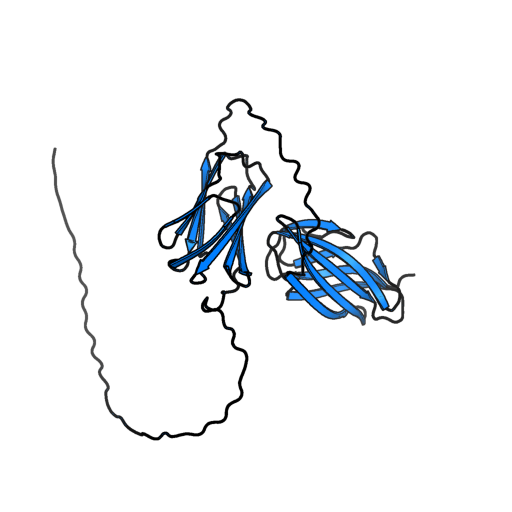ATOM 1360 O O . ALA A 1 177 ? 12.426 -0.694 7.393 1.00 46.53 177 ALA A O 1
ATOM 1361 N N . PRO A 1 178 ? 13.836 -1.289 5.748 1.00 53.91 178 PRO A N 1
ATOM 1362 C CA . PRO A 1 178 ? 12.752 -1.605 4.845 1.00 53.91 178 PRO A CA 1
ATOM 1363 C C . PRO A 1 178 ? 11.887 -2.747 5.389 1.00 53.91 178 PRO A C 1
ATOM 1365 O O . PRO A 1 178 ? 12.407 -3.808 5.738 1.00 53.91 178 PRO A O 1
ATOM 1368 N N . VAL A 1 179 ? 10.566 -2.544 5.411 1.00 64.69 179 VAL A N 1
ATOM 1369 C CA . VAL A 1 179 ? 9.569 -3.535 5.860 1.00 64.69 179 VAL A CA 1
ATOM 1370 C C . VAL A 1 179 ? 9.634 -4.778 4.975 1.00 64.69 179 VAL A C 1
ATOM 1372 O O . VAL A 1 179 ? 9.598 -5.908 5.457 1.00 64.69 179 VAL A O 1
ATOM 1375 N N . PHE A 1 180 ? 9.803 -4.583 3.668 1.00 75.31 180 PHE A N 1
ATOM 1376 C CA . PHE A 1 180 ? 10.196 -5.640 2.753 1.00 75.31 180 PHE A CA 1
ATOM 1377 C C . PHE A 1 180 ? 10.976 -5.081 1.564 1.00 75.31 180 PHE A C 1
ATOM 1379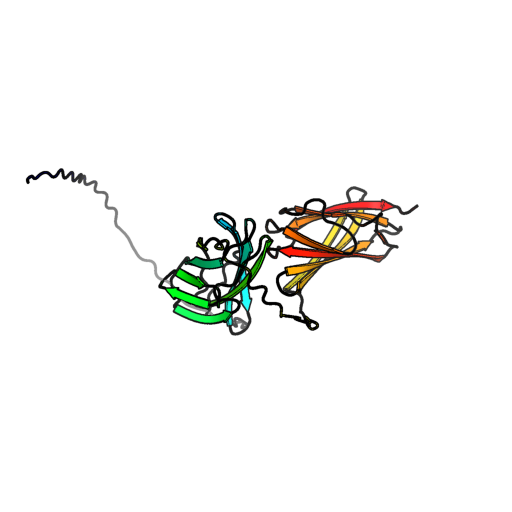 O O . PHE A 1 180 ? 10.833 -3.929 1.156 1.00 75.31 180 PHE A O 1
ATOM 1386 N N . THR A 1 181 ? 11.813 -5.937 0.987 1.00 83.88 181 THR A N 1
ATOM 1387 C CA . THR A 1 181 ? 12.561 -5.653 -0.239 1.00 83.88 181 THR A CA 1
ATOM 1388 C C . THR A 1 181 ? 12.421 -6.818 -1.204 1.00 83.88 181 THR A C 1
ATOM 1390 O O . THR A 1 181 ? 12.126 -7.950 -0.805 1.00 83.88 181 THR A O 1
ATOM 1393 N N . GLY A 1 182 ? 12.631 -6.556 -2.487 1.00 86.38 182 GLY A N 1
ATOM 1394 C CA . GLY A 1 182 ? 12.693 -7.613 -3.479 1.00 86.38 182 GLY A CA 1
ATOM 1395 C C . GLY A 1 182 ? 13.372 -7.175 -4.761 1.00 86.38 182 GLY A C 1
ATOM 1396 O O . GLY A 1 182 ? 13.561 -5.989 -5.033 1.00 86.38 182 GLY A O 1
ATOM 1397 N N . SER A 1 183 ? 13.765 -8.174 -5.542 1.00 92.75 183 SER A N 1
ATOM 1398 C CA . SER A 1 183 ? 14.350 -7.989 -6.859 1.00 92.75 183 SER A CA 1
ATOM 1399 C C . SER A 1 183 ? 13.872 -9.090 -7.789 1.00 92.75 183 SER A C 1
ATOM 1401 O O . SER A 1 183 ? 13.860 -10.264 -7.417 1.00 92.75 183 SER A O 1
ATOM 1403 N N . GLU A 1 184 ? 13.506 -8.703 -9.003 1.00 91.88 184 GLU A N 1
ATOM 1404 C CA . GLU A 1 184 ? 13.065 -9.603 -10.055 1.00 91.88 184 GLU A CA 1
ATOM 1405 C C . GLU A 1 184 ? 13.758 -9.233 -11.369 1.00 91.88 184 GLU A C 1
ATOM 1407 O O . GLU A 1 184 ? 13.890 -8.061 -11.722 1.00 91.88 184 GLU A O 1
ATOM 1412 N N . SER A 1 185 ? 14.226 -10.241 -12.104 1.00 94.06 185 SER A N 1
ATOM 1413 C CA . SER A 1 185 ? 14.693 -10.056 -13.480 1.00 94.06 185 SER 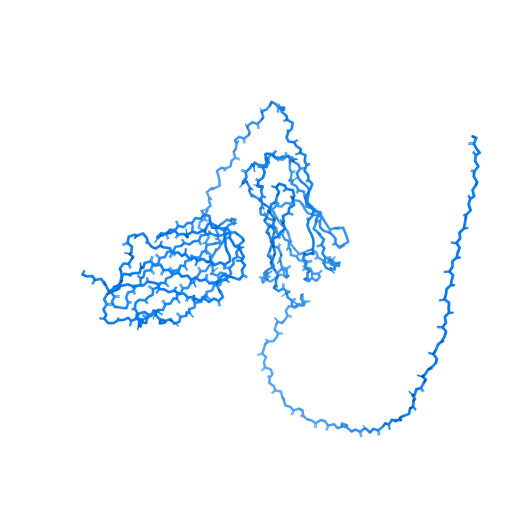A CA 1
ATOM 1414 C C . SER A 1 185 ? 13.535 -10.299 -14.436 1.00 94.06 185 SER A C 1
ATOM 1416 O O . SER A 1 185 ? 12.901 -11.350 -14.384 1.00 94.06 185 SER A O 1
ATOM 1418 N N . PHE A 1 186 ? 13.302 -9.354 -15.335 1.00 93.94 186 PHE A N 1
ATOM 1419 C CA . PHE A 1 186 ? 12.199 -9.356 -16.282 1.00 93.94 186 PHE A CA 1
ATOM 1420 C C . PHE A 1 186 ? 12.723 -9.170 -17.707 1.00 93.94 186 PHE A C 1
ATOM 1422 O O . PHE A 1 186 ? 13.754 -8.538 -17.934 1.00 93.94 186 PHE A O 1
ATOM 1429 N N . THR A 1 187 ? 12.031 -9.738 -18.689 1.00 95.81 187 THR A N 1
ATOM 1430 C CA . THR A 1 187 ? 12.287 -9.461 -20.108 1.00 95.81 187 THR A CA 1
ATOM 1431 C C . THR A 1 187 ? 11.028 -8.846 -20.686 1.00 95.81 187 THR A C 1
ATOM 1433 O O . THR A 1 187 ? 9.976 -9.477 -20.641 1.00 95.81 187 THR A O 1
ATOM 1436 N N . THR A 1 188 ? 11.132 -7.622 -21.202 1.00 94.12 188 THR A N 1
ATOM 1437 C CA . THR A 1 188 ? 9.985 -6.900 -21.769 1.00 94.12 188 THR A CA 1
ATOM 1438 C C . THR A 1 188 ? 9.420 -7.615 -22.993 1.00 94.12 188 THR A C 1
ATOM 1440 O O . THR A 1 188 ? 10.102 -8.439 -23.608 1.00 94.12 188 THR A O 1
ATOM 1443 N N . GLU A 1 189 ? 8.200 -7.267 -23.413 1.00 90.31 189 GLU A N 1
ATOM 1444 C CA . GLU A 1 189 ? 7.626 -7.808 -24.656 1.00 90.31 189 GLU A CA 1
ATOM 1445 C C . GLU A 1 189 ? 8.505 -7.525 -25.887 1.00 90.31 189 GLU A C 1
ATOM 1447 O O . GLU A 1 189 ? 8.564 -8.327 -26.821 1.00 90.31 189 GLU A O 1
ATOM 1452 N N . ALA A 1 190 ? 9.238 -6.408 -25.871 1.00 90.25 190 ALA A N 1
ATOM 1453 C CA . ALA A 1 190 ? 10.199 -6.039 -26.908 1.00 90.25 190 ALA A CA 1
ATOM 1454 C C . ALA A 1 190 ? 11.534 -6.812 -26.820 1.00 90.25 190 ALA A C 1
ATOM 1456 O O . ALA A 1 190 ? 12.387 -6.661 -27.693 1.00 90.25 190 ALA A O 1
ATOM 1457 N N . GLY A 1 191 ? 11.715 -7.664 -25.806 1.00 94.50 191 GLY A N 1
ATOM 1458 C CA . GLY A 1 191 ? 12.893 -8.513 -25.625 1.00 94.50 191 GLY A CA 1
ATOM 1459 C C . GLY A 1 191 ? 14.027 -7.876 -24.822 1.00 94.50 191 GLY A C 1
ATOM 1460 O O . GLY A 1 191 ? 15.126 -8.431 -24.796 1.00 94.50 191 GLY A O 1
ATOM 1461 N N . TYR A 1 192 ? 13.790 -6.738 -24.166 1.00 96.25 192 TYR A N 1
ATOM 1462 C CA . TYR A 1 192 ? 14.819 -6.051 -23.388 1.00 96.25 192 TYR A CA 1
ATOM 1463 C C . TYR A 1 192 ? 14.906 -6.602 -21.962 1.00 96.25 192 TYR A C 1
ATOM 1465 O O . TYR A 1 192 ? 13.879 -6.694 -21.286 1.00 96.25 192 TYR A O 1
ATOM 1473 N N . PRO A 1 193 ? 16.106 -6.953 -21.471 1.00 96.62 193 PRO A N 1
ATOM 1474 C CA . PRO A 1 193 ? 16.281 -7.363 -20.087 1.00 96.62 193 PRO A CA 1
ATOM 1475 C C . PRO A 1 193 ? 16.227 -6.145 -19.157 1.00 96.62 193 PRO A C 1
ATOM 1477 O O . PRO A 1 193 ? 16.910 -5.142 -19.369 1.00 96.62 193 PRO A O 1
ATOM 1480 N N . VAL A 1 194 ? 15.434 -6.257 -18.098 1.00 96.19 194 VAL A N 1
ATOM 1481 C CA . VAL A 1 194 ? 15.248 -5.242 -17.060 1.00 96.19 194 VAL A CA 1
ATOM 1482 C C . VAL A 1 194 ? 15.368 -5.919 -15.703 1.00 96.19 194 VAL A C 1
ATOM 1484 O O . VAL A 1 194 ? 14.859 -7.021 -15.508 1.00 96.19 194 VAL A O 1
ATOM 1487 N N . VAL A 1 195 ? 16.028 -5.270 -14.748 1.00 96.50 195 VAL A N 1
ATOM 1488 C CA . VAL A 1 195 ? 15.986 -5.707 -13.347 1.00 96.50 195 VAL A CA 1
ATOM 1489 C C . VAL A 1 195 ? 15.122 -4.732 -12.579 1.00 96.50 195 VAL A C 1
ATOM 1491 O O . VAL A 1 195 ? 15.428 -3.546 -12.509 1.00 96.50 195 VAL A O 1
ATOM 1494 N N . TRP A 1 196 ? 14.040 -5.236 -12.013 1.00 94.94 196 TR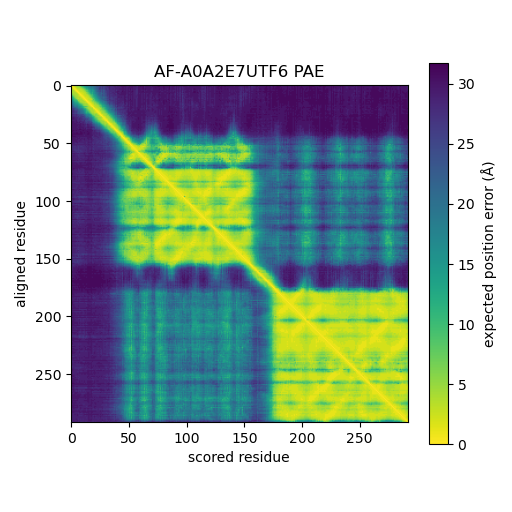P A N 1
ATOM 1495 C CA . TRP A 1 196 ? 13.175 -4.478 -11.134 1.00 94.94 196 TRP A CA 1
ATOM 1496 C C . TRP A 1 196 ? 13.573 -4.742 -9.685 1.00 94.94 196 TRP A C 1
ATOM 1498 O O . TRP A 1 196 ? 13.827 -5.881 -9.289 1.00 94.94 196 TRP A O 1
ATOM 1508 N N . THR A 1 197 ? 13.663 -3.684 -8.894 1.00 94.12 197 THR A N 1
ATOM 1509 C CA . THR A 1 197 ? 13.937 -3.745 -7.458 1.00 94.12 197 THR A CA 1
ATOM 1510 C C . THR A 1 197 ? 12.982 -2.823 -6.733 1.00 94.12 197 THR A C 1
ATOM 1512 O O . THR A 1 197 ? 12.689 -1.728 -7.219 1.00 94.12 197 THR A O 1
ATOM 1515 N N . TYR A 1 198 ? 12.537 -3.247 -5.560 1.00 91.06 198 TYR A N 1
ATOM 1516 C CA . TYR A 1 198 ? 11.672 -2.446 -4.714 1.00 91.06 198 TYR A CA 1
ATOM 1517 C C . TYR A 1 198 ? 12.069 -2.560 -3.248 1.00 91.06 198 TYR A C 1
ATOM 1519 O O . TYR A 1 198 ? 12.623 -3.566 -2.796 1.00 91.06 198 TYR A O 1
ATOM 1527 N N . GLU A 1 199 ? 11.751 -1.505 -2.520 1.00 86.44 199 GLU A N 1
ATOM 1528 C CA . GLU A 1 199 ? 12.032 -1.316 -1.105 1.00 86.44 199 GLU A CA 1
ATOM 1529 C C . GLU A 1 199 ? 10.839 -0.587 -0.501 1.00 86.44 199 GLU A C 1
ATOM 1531 O O . GLU A 1 199 ? 10.381 0.399 -1.077 1.00 86.44 199 GLU A O 1
ATOM 1536 N N . THR A 1 200 ? 10.321 -1.061 0.630 1.00 80.44 200 THR A N 1
ATOM 1537 C CA . THR A 1 200 ? 9.218 -0.389 1.321 1.00 80.44 200 THR A CA 1
ATOM 1538 C C . THR A 1 200 ? 9.592 0.073 2.703 1.00 80.44 200 THR A C 1
ATOM 1540 O O . THR A 1 200 ? 10.312 -0.616 3.409 1.00 80.44 200 THR A O 1
ATOM 1543 N N . TYR A 1 201 ? 9.040 1.201 3.112 1.00 76.75 201 TYR A N 1
ATOM 1544 C CA . TYR A 1 201 ? 9.245 1.803 4.421 1.00 76.75 201 TYR A CA 1
ATOM 1545 C C . TYR A 1 201 ? 7.962 2.508 4.866 1.00 76.75 201 TYR A C 1
ATOM 1547 O O . TYR A 1 201 ? 7.056 2.723 4.053 1.00 76.75 201 TYR A O 1
ATOM 1555 N N . MET A 1 202 ? 7.851 2.829 6.151 1.00 71.06 202 MET A N 1
ATOM 1556 C CA . MET A 1 202 ? 6.695 3.542 6.678 1.00 71.06 202 MET A CA 1
ATOM 1557 C C . MET A 1 202 ? 6.980 5.045 6.698 1.00 71.06 202 MET A C 1
ATOM 1559 O O . MET A 1 202 ? 8.079 5.501 6.985 1.00 71.06 202 MET A O 1
ATOM 1563 N N . VAL A 1 203 ? 5.977 5.849 6.362 1.00 71.12 203 VAL A N 1
ATOM 1564 C CA . VAL A 1 203 ? 6.024 7.303 6.541 1.00 71.12 203 VAL A CA 1
ATOM 1565 C C . VAL A 1 203 ? 4.751 7.704 7.248 1.00 71.12 203 VAL A C 1
ATOM 1567 O O . VAL A 1 203 ? 3.690 7.751 6.624 1.00 71.12 203 VAL A O 1
ATOM 1570 N N . SER A 1 204 ? 4.862 7.966 8.550 1.00 72.06 204 SER A N 1
ATOM 1571 C CA . SER A 1 204 ? 3.719 8.260 9.419 1.00 72.06 204 SER A CA 1
ATOM 1572 C C . SER A 1 204 ? 2.633 7.180 9.272 1.00 72.06 204 SER A C 1
ATOM 1574 O O . SER A 1 204 ? 2.824 6.055 9.734 1.00 72.06 204 SER A O 1
ATOM 1576 N N . ASP A 1 205 ? 1.547 7.485 8.555 1.00 68.25 205 ASP A N 1
ATOM 1577 C CA . ASP A 1 205 ? 0.377 6.620 8.379 1.00 68.25 205 ASP A CA 1
ATOM 1578 C C . ASP A 1 205 ? 0.325 5.898 7.020 1.00 68.25 205 ASP A C 1
ATOM 1580 O O . ASP A 1 205 ? -0.659 5.225 6.713 1.00 68.25 205 ASP A O 1
ATOM 1584 N N . TYR A 1 206 ? 1.363 6.006 6.187 1.00 71.56 206 TYR A N 1
ATOM 1585 C CA . TYR A 1 206 ? 1.393 5.420 4.842 1.00 71.56 206 TYR A CA 1
ATOM 1586 C C . TYR A 1 206 ? 2.575 4.477 4.661 1.00 71.56 206 TYR A C 1
ATOM 1588 O O . TYR A 1 206 ? 3.648 4.680 5.225 1.00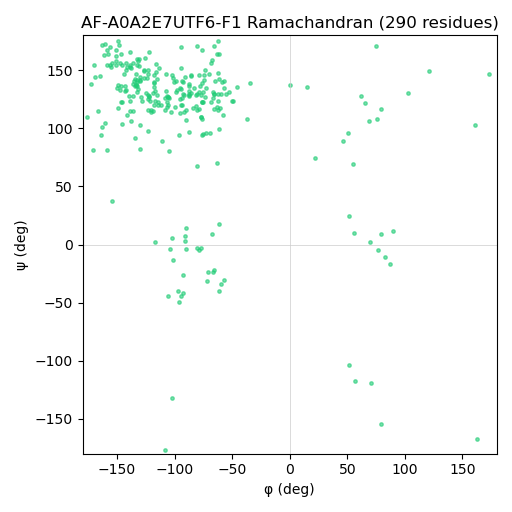 71.56 206 TYR A O 1
ATOM 1596 N N . ALA A 1 207 ? 2.406 3.472 3.806 1.00 79.12 207 ALA A N 1
ATOM 1597 C CA . ALA A 1 207 ? 3.516 2.654 3.344 1.00 79.12 207 ALA A CA 1
ATOM 1598 C C . ALA A 1 207 ? 4.057 3.224 2.037 1.00 79.12 207 ALA A C 1
ATOM 1600 O O . ALA A 1 207 ? 3.332 3.280 1.046 1.00 79.12 207 ALA A O 1
ATOM 1601 N N . CYS A 1 208 ? 5.321 3.619 2.005 1.00 85.12 208 CYS A N 1
ATOM 1602 C CA . CYS A 1 208 ? 5.975 4.074 0.788 1.00 85.12 208 CYS A CA 1
ATOM 1603 C C . CYS A 1 208 ? 6.813 2.957 0.180 1.00 85.12 208 CYS A C 1
ATOM 1605 O O . CYS A 1 208 ? 7.473 2.202 0.887 1.00 85.12 208 CYS A O 1
ATOM 1607 N N . MET A 1 209 ? 6.787 2.861 -1.146 1.00 88.81 209 MET A N 1
ATOM 1608 C CA . MET A 1 209 ? 7.576 1.924 -1.928 1.00 88.81 209 MET A CA 1
ATOM 1609 C C . MET A 1 209 ? 8.474 2.689 -2.891 1.00 88.81 209 MET A C 1
ATOM 1611 O O . MET A 1 209 ? 7.985 3.330 -3.823 1.00 88.81 209 MET A O 1
ATOM 1615 N N . ASN A 1 210 ? 9.783 2.591 -2.680 1.00 90.81 210 ASN A N 1
ATOM 1616 C CA . ASN A 1 210 ? 10.784 2.978 -3.659 1.00 90.81 210 ASN A CA 1
ATOM 1617 C C . ASN A 1 210 ? 10.874 1.883 -4.719 1.00 90.81 210 ASN A C 1
ATOM 1619 O O . ASN A 1 210 ? 11.034 0.703 -4.408 1.00 90.81 210 ASN A O 1
ATOM 1623 N N . ILE A 1 211 ? 10.771 2.281 -5.979 1.00 91.88 211 ILE A N 1
ATOM 1624 C CA . ILE A 1 211 ? 10.838 1.406 -7.143 1.00 91.88 211 ILE A CA 1
ATOM 1625 C C . ILE A 1 211 ? 12.042 1.812 -7.974 1.00 91.88 211 ILE A C 1
ATOM 1627 O O . ILE A 1 211 ? 12.228 2.992 -8.255 1.00 91.88 211 ILE A O 1
ATOM 1631 N N . THR A 1 212 ? 12.813 0.832 -8.430 1.00 95.06 212 THR A N 1
ATOM 1632 C CA . THR A 1 212 ? 13.907 1.039 -9.377 1.00 95.06 212 THR A CA 1
ATOM 1633 C C . THR A 1 212 ? 13.829 0.007 -10.506 1.00 95.06 212 THR A C 1
ATOM 1635 O O . THR A 1 212 ? 13.596 -1.176 -10.266 1.00 95.06 212 THR A O 1
ATOM 1638 N N . LEU A 1 213 ? 14.020 0.458 -11.745 1.00 96.06 213 LEU A N 1
ATOM 1639 C CA . LEU A 1 213 ? 14.142 -0.354 -12.954 1.00 96.06 213 LEU A CA 1
ATOM 1640 C C . LEU A 1 213 ? 15.525 -0.115 -13.559 1.00 96.06 213 LEU A C 1
ATOM 1642 O O . LEU A 1 213 ? 15.839 0.994 -13.993 1.00 96.06 213 LEU A O 1
ATOM 1646 N N . ALA A 1 214 ? 16.360 -1.148 -13.586 1.00 97.19 214 ALA A N 1
ATOM 1647 C CA . ALA A 1 214 ? 17.682 -1.104 -14.191 1.00 97.19 214 ALA A CA 1
ATOM 1648 C C . ALA A 1 214 ? 17.645 -1.610 -15.636 1.00 97.19 214 ALA A C 1
ATOM 1650 O O . ALA A 1 214 ? 17.081 -2.668 -15.927 1.00 97.19 214 ALA A O 1
ATOM 1651 N N . ASN A 1 215 ? 18.288 -0.862 -16.530 1.00 97.25 215 ASN A N 1
ATOM 1652 C CA . ASN A 1 215 ? 18.451 -1.221 -17.928 1.00 97.25 215 ASN A CA 1
ATOM 1653 C C . ASN A 1 215 ? 19.546 -2.289 -18.077 1.00 97.25 215 ASN A C 1
ATOM 1655 O O . ASN A 1 215 ? 20.732 -2.002 -17.907 1.00 97.25 215 ASN A O 1
ATOM 1659 N N . GLY A 1 216 ? 19.155 -3.519 -18.410 1.00 96.06 216 GLY A N 1
ATOM 1660 C CA . GLY A 1 216 ? 20.087 -4.610 -18.695 1.00 96.06 216 GLY A CA 1
ATOM 1661 C C . GLY A 1 216 ? 20.503 -4.717 -20.165 1.00 96.06 216 GLY A C 1
ATOM 1662 O O . GLY A 1 216 ? 21.290 -5.606 -20.495 1.00 96.06 216 GLY A O 1
ATOM 1663 N N . ALA A 1 217 ? 19.941 -3.897 -21.057 1.00 95.75 217 ALA A N 1
ATOM 1664 C CA . ALA A 1 217 ? 20.255 -3.909 -22.481 1.00 95.75 217 ALA A CA 1
ATOM 1665 C C . ALA A 1 217 ? 21.612 -3.245 -22.770 1.00 95.75 217 ALA A C 1
ATOM 1667 O O . ALA A 1 217 ? 22.203 -2.581 -21.919 1.00 95.75 217 ALA A O 1
ATOM 1668 N N . ASP A 1 218 ? 22.111 -3.425 -23.992 1.00 95.94 218 ASP A N 1
ATOM 1669 C CA . ASP A 1 218 ? 23.338 -2.799 -24.499 1.00 95.94 218 ASP A CA 1
ATOM 1670 C C . ASP A 1 218 ? 23.094 -1.448 -25.196 1.00 95.94 218 ASP A C 1
ATOM 1672 O O . ASP A 1 218 ? 24.039 -0.807 -25.660 1.00 95.94 218 ASP A O 1
ATOM 1676 N N . GLU A 1 219 ? 21.845 -0.982 -25.209 1.00 96.06 219 GLU A N 1
ATOM 1677 C CA . GLU A 1 219 ? 21.428 0.335 -25.685 1.00 96.06 219 GLU A CA 1
ATOM 1678 C C . GLU A 1 219 ? 20.626 1.096 -24.622 1.00 96.06 219 GLU A C 1
ATOM 1680 O O . GLU A 1 219 ? 20.113 0.513 -23.665 1.00 96.06 219 GLU A O 1
ATOM 1685 N N . ALA A 1 220 ? 20.542 2.419 -24.766 1.00 96.75 220 ALA A N 1
ATOM 1686 C CA . ALA A 1 220 ? 19.770 3.258 -23.860 1.00 96.75 220 ALA A CA 1
ATOM 1687 C C . ALA A 1 220 ? 18.261 3.063 -24.088 1.00 96.75 220 ALA A C 1
ATOM 1689 O O . ALA A 1 220 ? 17.777 3.039 -25.224 1.00 96.75 220 ALA A O 1
ATOM 1690 N N . LEU A 1 221 ? 17.520 2.929 -22.989 1.00 96.06 221 LEU A N 1
ATOM 1691 C CA . LEU A 1 221 ? 16.080 2.689 -22.993 1.00 96.06 221 LEU A CA 1
ATOM 1692 C C . LEU A 1 221 ? 15.346 3.839 -22.310 1.00 96.06 221 LEU A C 1
ATOM 1694 O O . LEU A 1 221 ? 15.771 4.332 -21.269 1.00 96.06 221 LEU A O 1
ATOM 1698 N N . SER A 1 222 ? 14.213 4.229 -22.882 1.00 95.88 222 SER A N 1
ATOM 1699 C CA . SER A 1 222 ? 13.208 5.081 -22.254 1.00 95.88 222 SER A CA 1
ATOM 1700 C C . SER A 1 222 ? 12.130 4.192 -21.635 1.00 95.88 222 SER A C 1
ATOM 1702 O O . SER A 1 222 ? 11.410 3.488 -22.348 1.00 95.88 222 SER A O 1
ATOM 1704 N N . PHE A 1 223 ? 12.047 4.201 -20.307 1.00 94.56 223 PHE A N 1
ATOM 1705 C CA . PHE A 1 223 ? 11.029 3.518 -19.519 1.00 94.56 223 PHE A CA 1
ATOM 1706 C C . PHE A 1 223 ? 9.764 4.365 -19.475 1.00 94.56 223 PHE A C 1
ATOM 1708 O O . PHE A 1 223 ? 9.781 5.489 -18.981 1.00 94.56 223 PHE A O 1
ATOM 1715 N N . ILE A 1 224 ? 8.664 3.820 -19.988 1.00 94.81 224 ILE A N 1
ATOM 1716 C CA . ILE A 1 224 ? 7.386 4.529 -20.094 1.00 94.81 224 ILE A CA 1
ATOM 1717 C C . ILE A 1 224 ? 6.499 4.194 -18.906 1.00 94.81 224 ILE A C 1
ATOM 1719 O O . ILE A 1 224 ? 5.966 5.082 -18.248 1.00 94.81 224 ILE A O 1
ATOM 1723 N N . SER A 1 225 ? 6.348 2.906 -18.614 1.00 94.94 225 SER A N 1
ATOM 1724 C CA . SER A 1 225 ? 5.557 2.452 -17.477 1.00 94.94 225 SER A CA 1
ATOM 1725 C C . SER A 1 225 ? 5.968 1.056 -17.048 1.00 94.94 225 SER A C 1
ATOM 1727 O O . SER A 1 225 ? 6.610 0.326 -17.806 1.00 94.94 225 SER A O 1
ATOM 1729 N N . PHE A 1 226 ? 5.561 0.672 -15.849 1.00 94.50 226 PHE A N 1
ATOM 1730 C CA . PHE A 1 226 ? 5.541 -0.721 -15.435 1.00 94.50 226 PHE A CA 1
ATOM 1731 C C . PHE A 1 226 ? 4.200 -1.046 -14.791 1.00 94.50 226 PHE A C 1
ATOM 1733 O O . PHE A 1 226 ? 3.528 -0.166 -14.252 1.00 94.50 226 PHE A O 1
ATOM 1740 N N . THR A 1 227 ? 3.829 -2.320 -14.835 1.00 95.12 227 THR A N 1
ATOM 1741 C CA . THR A 1 227 ? 2.646 -2.845 -14.164 1.00 95.12 227 THR A CA 1
ATOM 1742 C C . THR A 1 227 ? 3.053 -3.973 -13.233 1.00 95.12 227 THR A C 1
ATOM 1744 O O . THR A 1 227 ? 3.739 -4.905 -13.648 1.00 95.12 227 THR A O 1
ATOM 1747 N N . THR A 1 228 ? 2.622 -3.907 -11.979 1.00 93.38 228 THR A N 1
ATOM 1748 C CA . THR A 1 228 ? 2.880 -4.929 -10.964 1.00 93.38 228 THR A CA 1
ATOM 1749 C C . THR A 1 228 ? 1.584 -5.324 -10.266 1.00 93.38 228 THR A C 1
ATOM 1751 O O . THR A 1 228 ? 0.703 -4.491 -10.036 1.00 93.38 228 THR A O 1
ATOM 1754 N N . GLN A 1 229 ? 1.446 -6.612 -9.962 1.00 92.19 229 GLN A N 1
ATOM 1755 C CA . GLN A 1 229 ? 0.358 -7.106 -9.129 1.00 92.19 229 GLN A CA 1
ATOM 1756 C C . GLN A 1 229 ? 0.731 -6.866 -7.668 1.00 92.19 229 GLN A C 1
ATOM 1758 O O . GLN A 1 229 ? 1.804 -7.261 -7.211 1.00 92.19 229 GLN A O 1
ATOM 1763 N N . MET A 1 230 ? -0.186 -6.266 -6.929 1.00 87.62 230 MET A N 1
ATOM 1764 C CA . MET A 1 230 ? -0.112 -6.087 -5.489 1.00 87.62 230 MET A CA 1
ATOM 1765 C C . MET A 1 230 ? -0.860 -7.228 -4.799 1.00 87.62 230 MET A C 1
ATOM 1767 O O . MET A 1 230 ? -1.802 -7.800 -5.357 1.00 87.62 230 MET A O 1
ATOM 1771 N N . SER A 1 231 ? -0.437 -7.565 -3.583 1.00 81.44 231 SER A N 1
ATOM 1772 C CA . SER A 1 231 ? -1.075 -8.601 -2.771 1.00 81.44 231 SER A CA 1
ATOM 1773 C C . SER A 1 231 ? -2.539 -8.276 -2.484 1.00 81.44 231 SER A C 1
ATOM 1775 O O . SER A 1 231 ? -3.352 -9.191 -2.457 1.00 81.44 231 SER A O 1
ATOM 1777 N N . ASN A 1 232 ? -2.864 -6.984 -2.339 1.00 71.50 232 ASN A N 1
ATOM 1778 C CA . ASN A 1 232 ? -4.187 -6.468 -1.990 1.00 71.50 232 ASN A CA 1
ATOM 1779 C C . ASN A 1 232 ? -4.527 -5.221 -2.815 1.00 71.50 232 ASN A C 1
ATOM 1781 O O . ASN A 1 232 ? -3.641 -4.606 -3.409 1.00 71.50 232 ASN A O 1
ATOM 1785 N N . THR A 1 233 ? -5.802 -4.826 -2.804 1.00 78.50 233 THR A N 1
ATOM 1786 C CA . THR A 1 233 ? -6.240 -3.512 -3.291 1.00 78.50 233 THR A CA 1
ATOM 1787 C C . THR A 1 233 ? -5.679 -2.410 -2.400 1.00 78.50 233 THR A C 1
ATOM 1789 O O . THR A 1 233 ? -5.821 -2.477 -1.181 1.00 78.50 233 THR A O 1
ATOM 1792 N N . THR A 1 234 ? -5.059 -1.400 -3.009 1.00 77.25 234 THR A N 1
ATOM 1793 C CA . THR A 1 234 ? -4.490 -0.252 -2.296 1.00 77.25 234 THR A CA 1
ATOM 1794 C C . THR A 1 234 ? -4.886 1.062 -2.930 1.00 77.25 234 THR A C 1
ATOM 1796 O O . THR A 1 234 ? -4.876 1.170 -4.154 1.00 77.25 234 THR A O 1
ATOM 1799 N N . GLU A 1 235 ? -5.155 2.058 -2.096 1.00 78.88 235 GLU A N 1
ATOM 1800 C CA . GLU A 1 235 ? -5.211 3.468 -2.445 1.00 78.88 235 GLU A CA 1
ATOM 1801 C C . GLU A 1 235 ? -3.794 4.062 -2.483 1.00 78.88 235 GLU A C 1
ATOM 1803 O O . GLU A 1 235 ? -3.031 3.944 -1.525 1.00 78.88 235 GLU A O 1
ATOM 1808 N N . PHE A 1 236 ? -3.444 4.732 -3.574 1.00 83.12 236 PHE A N 1
ATOM 1809 C CA . PHE A 1 236 ? -2.181 5.429 -3.767 1.00 83.12 236 PHE A CA 1
ATOM 1810 C C . PHE A 1 236 ? -2.343 6.902 -3.411 1.00 83.12 236 PHE A C 1
ATOM 1812 O O . PHE A 1 236 ? -3.192 7.602 -3.955 1.00 83.12 236 PHE A O 1
ATOM 1819 N N . VAL A 1 237 ? -1.496 7.375 -2.507 1.00 80.75 237 VAL A N 1
ATOM 1820 C CA . VAL A 1 237 ? -1.639 8.686 -1.870 1.00 80.75 237 VAL A CA 1
ATOM 1821 C C . VAL A 1 237 ? -0.629 9.681 -2.423 1.00 80.75 237 VAL A C 1
ATOM 1823 O O . VAL A 1 237 ? -0.980 10.814 -2.738 1.00 80.75 237 VAL A O 1
ATOM 1826 N N . GLU A 1 238 ? 0.626 9.257 -2.580 1.00 81.75 238 GLU A N 1
ATOM 1827 C CA . GLU A 1 238 ? 1.698 10.149 -3.022 1.00 81.75 238 GLU A CA 1
ATOM 1828 C C . GLU A 1 238 ? 2.658 9.434 -3.977 1.00 81.75 238 GLU A C 1
ATOM 1830 O O . GLU A 1 238 ? 3.407 8.548 -3.553 1.00 81.75 238 GLU A O 1
ATOM 1835 N N . PRO A 1 239 ? 2.670 9.808 -5.265 1.00 85.31 239 PRO A N 1
ATOM 1836 C CA . PRO A 1 239 ? 3.670 9.334 -6.204 1.00 85.31 239 PRO A CA 1
ATOM 1837 C C . PRO A 1 239 ? 4.764 10.384 -6.486 1.00 85.31 239 PRO A C 1
ATOM 1839 O O . PRO A 1 239 ? 4.507 11.586 -6.532 1.00 85.31 239 PRO A O 1
ATOM 1842 N N . VAL A 1 240 ? 6.001 9.928 -6.708 1.00 84.69 240 VAL A N 1
ATOM 1843 C CA . VAL A 1 240 ? 7.155 10.754 -7.113 1.00 84.69 240 VAL A CA 1
ATOM 1844 C C . VAL A 1 240 ? 7.893 10.078 -8.267 1.00 84.69 240 VAL A C 1
ATOM 1846 O O . VAL A 1 240 ? 8.133 8.874 -8.228 1.00 84.69 240 VAL A O 1
ATOM 1849 N N . GLY A 1 241 ? 8.301 10.850 -9.279 1.00 80.69 241 GLY A N 1
ATOM 1850 C CA . GLY A 1 241 ? 8.990 10.326 -10.472 1.00 80.69 241 GLY A CA 1
ATOM 1851 C C . GLY A 1 241 ? 8.051 9.691 -11.505 1.00 80.69 241 GLY A C 1
ATOM 1852 O O . GLY A 1 241 ? 8.513 9.061 -12.452 1.00 80.69 241 GLY A O 1
ATOM 1853 N N . GLY A 1 242 ? 6.744 9.849 -11.313 1.00 85.44 242 GLY A N 1
ATOM 1854 C CA . GLY A 1 242 ? 5.683 9.337 -12.165 1.00 85.44 242 GLY A CA 1
ATOM 1855 C C . GLY A 1 242 ? 4.350 9.335 -11.422 1.00 85.44 242 GLY A C 1
ATOM 1856 O O . GLY A 1 242 ? 4.244 9.919 -10.343 1.00 85.44 242 GLY A O 1
ATOM 1857 N N . ALA A 1 243 ? 3.346 8.664 -11.982 1.00 86.19 243 ALA A N 1
ATOM 1858 C CA . ALA A 1 243 ? 2.012 8.570 -11.396 1.00 86.19 243 ALA A CA 1
ATOM 1859 C C . ALA A 1 243 ? 1.358 7.197 -11.635 1.00 86.19 243 ALA A C 1
ATOM 1861 O O . ALA A 1 243 ? 1.572 6.587 -12.689 1.00 86.19 243 ALA A O 1
ATOM 1862 N N . PRO A 1 244 ? 0.532 6.700 -10.696 1.00 85.38 244 PRO A N 1
ATOM 1863 C CA . PRO A 1 244 ? -0.315 5.542 -10.934 1.00 85.38 244 PRO A CA 1
ATOM 1864 C C . PRO A 1 244 ? -1.441 5.889 -11.924 1.00 85.38 244 PRO A C 1
ATOM 1866 O O . PRO A 1 244 ? -1.955 7.007 -11.926 1.00 85.38 244 PRO A O 1
ATOM 1869 N N . LEU A 1 245 ? -1.857 4.932 -12.759 1.00 85.94 245 LEU A N 1
ATOM 1870 C CA . LEU A 1 245 ? -2.995 5.124 -13.675 1.00 85.94 245 LEU A CA 1
ATOM 1871 C C . LEU A 1 245 ? -4.354 5.147 -12.966 1.00 85.94 245 LEU A C 1
ATOM 1873 O O . LEU A 1 245 ? -5.286 5.787 -13.450 1.00 85.94 245 LEU A O 1
ATOM 1877 N N . VAL A 1 246 ? -4.475 4.408 -11.865 1.00 80.44 246 VAL A N 1
ATOM 1878 C CA . VAL A 1 246 ? -5.682 4.316 -11.040 1.00 80.44 246 VAL A CA 1
ATOM 1879 C C . VAL A 1 246 ? -5.251 4.506 -9.597 1.00 80.44 246 VAL A C 1
ATOM 1881 O O . VAL A 1 246 ? -4.256 3.916 -9.180 1.00 80.44 246 VAL A O 1
ATOM 1884 N N . ASP A 1 247 ? -5.984 5.336 -8.866 1.00 71.12 247 ASP A N 1
ATOM 1885 C CA . ASP A 1 247 ? -5.715 5.657 -7.466 1.00 71.12 247 ASP A CA 1
ATOM 1886 C C . ASP A 1 247 ? -6.005 4.490 -6.518 1.00 71.12 247 ASP A C 1
ATOM 1888 O O . ASP A 1 247 ? -5.388 4.430 -5.470 1.00 71.12 247 ASP A O 1
ATOM 1892 N N . SER A 1 248 ? -6.871 3.544 -6.884 1.00 75.56 248 SER A N 1
ATOM 1893 C CA . SER A 1 248 ? -7.256 2.387 -6.072 1.00 75.56 248 SER A CA 1
ATOM 1894 C C . SER A 1 248 ? -7.302 1.097 -6.900 1.00 75.56 248 SER A C 1
ATOM 1896 O O . SER A 1 248 ? -8.085 0.963 -7.841 1.00 75.56 248 SER A O 1
ATOM 1898 N N . SER A 1 249 ? -6.428 0.130 -6.603 1.00 81.94 249 SER A N 1
ATOM 1899 C CA . SER A 1 249 ? -6.349 -1.126 -7.369 1.00 81.94 249 SER A CA 1
ATOM 1900 C C . SER A 1 249 ? -5.456 -2.166 -6.688 1.00 81.94 249 SER A C 1
ATOM 1902 O O . SER A 1 249 ? -4.519 -1.812 -5.979 1.00 81.94 249 SER A O 1
ATOM 1904 N N . SER A 1 250 ? -5.686 -3.457 -6.952 1.00 84.44 250 SER A N 1
ATOM 1905 C CA . SER A 1 250 ? -4.708 -4.519 -6.651 1.00 84.44 250 SER A CA 1
ATOM 1906 C C . SER A 1 250 ? -3.613 -4.634 -7.715 1.00 84.44 250 SER A C 1
ATOM 1908 O O . SER A 1 250 ? -2.734 -5.480 -7.627 1.00 84.44 250 SER A O 1
ATOM 1910 N N . VAL A 1 251 ? -3.692 -3.839 -8.776 1.00 90.00 251 VAL A N 1
ATOM 1911 C CA . VAL A 1 251 ? -2.717 -3.771 -9.863 1.00 90.00 251 VAL A CA 1
ATOM 1912 C C . VAL A 1 251 ? -2.236 -2.333 -9.959 1.00 90.00 251 VAL A C 1
ATOM 1914 O O . VAL A 1 251 ? -3.019 -1.438 -10.281 1.00 90.00 251 VAL A O 1
ATOM 1917 N N . LEU A 1 252 ? -0.950 -2.122 -9.701 1.00 91.06 252 LEU A N 1
ATOM 1918 C CA . LEU A 1 252 ? -0.303 -0.829 -9.860 1.00 91.06 252 LEU A CA 1
ATOM 1919 C C . LEU A 1 252 ? 0.278 -0.745 -11.268 1.00 91.06 252 LEU A C 1
ATOM 1921 O O . LEU A 1 252 ? 1.240 -1.447 -11.572 1.00 91.06 252 LEU A O 1
ATOM 1925 N N . THR A 1 253 ? -0.254 0.151 -12.096 1.00 94.12 253 THR A N 1
ATOM 1926 C CA . THR A 1 253 ? 0.449 0.623 -13.295 1.00 94.12 253 THR A CA 1
ATOM 1927 C C . THR A 1 253 ? 1.008 2.005 -13.013 1.00 94.12 253 THR A C 1
ATOM 1929 O O . THR A 1 253 ? 0.237 2.945 -12.838 1.00 94.12 253 THR A O 1
ATOM 1932 N N . PHE A 1 254 ? 2.331 2.126 -12.977 1.00 92.50 254 PHE A N 1
ATOM 1933 C CA . PHE A 1 254 ? 3.040 3.377 -12.727 1.00 92.50 254 PHE A CA 1
ATOM 1934 C C . PHE A 1 254 ? 3.642 3.892 -14.031 1.00 92.50 254 PHE A C 1
ATOM 1936 O O . PHE A 1 254 ? 4.354 3.161 -14.722 1.00 92.50 254 PHE A O 1
ATOM 1943 N N . VAL A 1 255 ? 3.355 5.143 -14.369 1.00 93.69 255 VAL A N 1
ATOM 1944 C CA . VAL A 1 255 ? 3.804 5.807 -15.595 1.00 93.69 255 VAL A CA 1
ATOM 1945 C C . VAL A 1 255 ? 4.858 6.838 -15.234 1.00 93.69 255 VAL A C 1
ATOM 1947 O O . VAL A 1 255 ? 4.605 7.688 -14.387 1.00 93.69 255 VAL A O 1
ATOM 1950 N N . PHE A 1 256 ? 6.026 6.773 -15.869 1.00 90.38 256 PHE A N 1
ATOM 1951 C CA . PHE A 1 256 ? 7.074 7.777 -15.700 1.00 90.38 256 PHE A CA 1
ATOM 1952 C C . PHE A 1 256 ? 6.737 9.032 -16.506 1.00 90.38 256 PHE A C 1
ATOM 1954 O O . PHE A 1 256 ? 6.351 8.937 -17.675 1.00 90.38 256 PHE A O 1
ATOM 1961 N N . ASP A 1 257 ? 6.940 10.204 -15.907 1.00 79.56 257 ASP A N 1
ATOM 1962 C CA . ASP A 1 257 ? 6.716 11.480 -16.587 1.00 79.56 257 ASP A CA 1
ATOM 1963 C C . ASP A 1 257 ? 7.661 11.612 -17.793 1.00 79.56 257 ASP A C 1
ATOM 1965 O O . ASP A 1 257 ? 8.878 11.483 -17.660 1.00 79.56 257 ASP A O 1
ATOM 1969 N N . ASP A 1 258 ? 7.090 11.826 -18.984 1.00 79.50 258 ASP A N 1
ATOM 1970 C CA . ASP A 1 258 ? 7.787 11.980 -20.274 1.00 79.50 258 ASP A CA 1
ATOM 1971 C C . ASP A 1 258 ? 8.724 10.822 -20.696 1.00 79.50 258 ASP A C 1
ATOM 1973 O O . ASP A 1 258 ? 9.434 10.924 -21.700 1.00 79.50 258 ASP A O 1
ATOM 1977 N N . GLY A 1 259 ? 8.680 9.689 -19.989 1.00 81.81 259 GLY A N 1
ATOM 1978 C CA . GLY A 1 259 ? 9.556 8.539 -20.199 1.00 81.81 259 GLY A CA 1
ATOM 1979 C C . GLY A 1 259 ? 10.946 8.731 -19.582 1.00 81.81 259 GLY A C 1
ATOM 1980 O O . GLY A 1 259 ? 11.742 9.564 -20.015 1.00 81.81 259 GLY A O 1
ATOM 1981 N N . ALA A 1 260 ? 11.290 7.899 -18.601 1.00 90.06 260 ALA A N 1
ATOM 1982 C CA . ALA A 1 260 ? 12.564 7.989 -17.896 1.00 90.06 260 ALA A CA 1
ATOM 1983 C C . ALA A 1 260 ? 13.668 7.249 -18.668 1.00 90.06 260 ALA A C 1
ATOM 1985 O O . ALA A 1 260 ? 13.590 6.039 -18.875 1.00 90.06 260 ALA A O 1
ATOM 1986 N N . VAL A 1 261 ? 14.704 7.962 -19.114 1.00 94.00 261 VAL A N 1
ATOM 1987 C CA . VAL A 1 261 ? 15.802 7.371 -19.897 1.00 94.00 261 VAL A CA 1
ATOM 1988 C C . VAL A 1 261 ? 16.898 6.825 -18.982 1.00 94.00 261 VAL A C 1
ATOM 1990 O O . VAL A 1 261 ? 17.377 7.532 -18.098 1.00 94.00 261 VAL A O 1
ATOM 1993 N N . ALA A 1 262 ? 17.339 5.593 -19.240 1.00 94.19 262 ALA A N 1
ATOM 1994 C CA . ALA A 1 262 ? 18.514 4.990 -18.619 1.00 94.19 262 ALA A CA 1
ATOM 1995 C C . ALA A 1 262 ? 19.464 4.404 -19.671 1.00 94.19 262 ALA A C 1
ATOM 1997 O O . ALA A 1 262 ? 19.083 3.565 -20.491 1.00 94.19 262 ALA A O 1
ATOM 1998 N N . ASP A 1 263 ? 20.730 4.810 -19.587 1.00 97.38 263 ASP A N 1
ATOM 1999 C CA . ASP A 1 263 ? 21.846 4.190 -20.306 1.00 97.38 263 ASP A CA 1
ATOM 2000 C C . ASP A 1 263 ? 22.040 2.711 -19.900 1.00 97.38 263 ASP A C 1
ATOM 2002 O O . ASP A 1 263 ? 21.539 2.290 -18.852 1.00 97.38 263 ASP A O 1
ATOM 2006 N N . PRO A 1 264 ? 22.787 1.907 -20.681 1.00 96.81 264 PRO A N 1
ATOM 2007 C CA . PRO A 1 264 ? 23.140 0.536 -20.308 1.00 96.81 264 PRO A CA 1
ATOM 2008 C C . PRO A 1 264 ? 23.720 0.433 -18.891 1.00 96.81 264 PRO A C 1
ATOM 2010 O O . PRO A 1 264 ? 24.717 1.079 -18.561 1.00 96.81 264 PRO A O 1
ATOM 2013 N N . GLY A 1 265 ? 23.100 -0.392 -18.045 1.00 93.12 265 GLY A N 1
ATOM 2014 C CA . GLY A 1 265 ? 23.475 -0.582 -16.642 1.00 93.12 265 GLY A CA 1
ATOM 2015 C C . GLY A 1 265 ? 23.042 0.540 -15.691 1.00 93.12 265 GLY A C 1
ATOM 2016 O O . GLY A 1 265 ? 23.242 0.409 -14.483 1.00 93.12 265 GLY A O 1
ATOM 2017 N N . ALA A 1 266 ? 22.454 1.627 -16.197 1.00 95.94 266 ALA A N 1
ATOM 2018 C CA . ALA A 1 266 ? 21.832 2.653 -15.371 1.00 95.94 266 ALA A CA 1
ATOM 2019 C C . ALA A 1 266 ? 20.430 2.218 -14.929 1.00 95.94 266 ALA A C 1
ATOM 2021 O O . ALA A 1 266 ? 19.877 1.220 -15.396 1.00 95.94 266 ALA A O 1
ATOM 2022 N N . SER A 1 267 ? 19.844 2.988 -14.018 1.00 95.00 267 SER A N 1
ATOM 2023 C CA . SER A 1 267 ? 18.506 2.721 -13.511 1.00 95.00 267 SER A CA 1
ATOM 2024 C C . SER A 1 267 ? 17.695 3.995 -13.387 1.00 95.00 267 SER A C 1
ATOM 2026 O O . SER A 1 267 ? 18.249 5.077 -13.190 1.00 95.00 267 SER A O 1
ATOM 2028 N N . VAL A 1 268 ? 16.387 3.837 -13.503 1.00 93.25 268 VAL A N 1
ATOM 2029 C CA . VAL A 1 268 ? 15.393 4.870 -13.228 1.00 93.25 268 VAL A CA 1
ATOM 2030 C C . VAL A 1 268 ? 14.545 4.410 -12.063 1.00 93.25 268 VAL A C 1
ATOM 2032 O O . VAL A 1 268 ? 14.426 3.210 -11.817 1.00 93.25 268 VAL A O 1
ATOM 2035 N N . GLY A 1 269 ? 13.947 5.345 -11.344 1.00 90.56 269 GLY A N 1
ATOM 2036 C CA . GLY A 1 269 ? 13.130 4.995 -10.203 1.00 90.56 269 GLY A CA 1
ATOM 2037 C C . GLY A 1 269 ? 12.029 5.994 -9.947 1.00 90.56 269 GLY A C 1
ATOM 2038 O O . GLY A 1 269 ? 12.001 7.088 -10.509 1.00 90.56 269 GLY A O 1
ATOM 2039 N N . GLY A 1 270 ? 11.117 5.571 -9.095 1.00 88.88 270 GLY A N 1
ATOM 2040 C CA . GLY A 1 270 ? 10.013 6.365 -8.606 1.00 88.88 270 GLY A CA 1
ATOM 2041 C C . GLY A 1 270 ? 9.658 5.916 -7.203 1.00 88.88 270 GLY A C 1
ATOM 2042 O O . GLY A 1 270 ? 10.201 4.942 -6.680 1.00 88.88 270 GLY A O 1
ATOM 2043 N N . ARG A 1 271 ? 8.727 6.631 -6.598 1.00 90.62 271 ARG A N 1
ATOM 2044 C CA . ARG A 1 271 ? 8.159 6.276 -5.309 1.00 90.62 271 ARG A CA 1
ATOM 2045 C C . ARG A 1 271 ? 6.651 6.307 -5.410 1.00 90.62 271 ARG A C 1
ATOM 2047 O O . ARG A 1 271 ? 6.103 7.167 -6.093 1.00 90.62 271 ARG A O 1
ATOM 2054 N N . VAL A 1 272 ? 5.994 5.399 -4.707 1.00 88.75 272 VAL A N 1
ATOM 2055 C CA . VAL A 1 272 ? 4.551 5.453 -4.493 1.00 88.75 272 VAL A CA 1
ATOM 2056 C C . VAL A 1 272 ? 4.238 5.133 -3.038 1.00 88.75 272 VAL A C 1
ATOM 2058 O O . VAL A 1 272 ? 4.711 4.130 -2.510 1.00 88.75 272 VAL A O 1
ATOM 2061 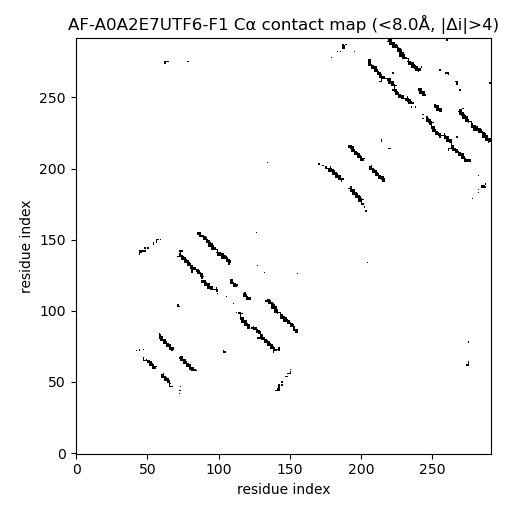N N . CYS A 1 273 ? 3.466 5.992 -2.387 1.00 86.38 273 CYS A N 1
ATOM 2062 C CA . CYS A 1 273 ? 2.945 5.765 -1.046 1.00 86.38 273 CYS A CA 1
ATOM 2063 C C . CYS A 1 273 ? 1.493 5.300 -1.123 1.00 86.38 273 CYS A C 1
ATOM 2065 O O . CYS A 1 273 ? 0.735 5.784 -1.964 1.00 86.38 273 CYS A O 1
ATOM 2067 N N . MET A 1 274 ? 1.122 4.337 -0.282 1.00 84.06 274 MET A N 1
ATOM 2068 C CA . MET A 1 274 ? -0.145 3.618 -0.369 1.00 84.06 274 MET A CA 1
ATOM 2069 C C . MET A 1 274 ? -0.764 3.308 1.000 1.00 84.06 274 MET A C 1
ATOM 2071 O O . MET A 1 274 ? -0.060 3.223 2.010 1.00 84.06 274 MET A O 1
ATOM 2075 N N . THR A 1 275 ? -2.084 3.118 1.008 1.00 74.25 275 THR A N 1
ATOM 2076 C CA . THR A 1 275 ? -2.867 2.535 2.108 1.00 74.25 275 THR A CA 1
ATOM 2077 C C . THR A 1 275 ? -3.845 1.480 1.553 1.00 74.25 275 THR A C 1
ATOM 2079 O O . THR A 1 275 ? -4.422 1.705 0.492 1.00 74.25 275 THR A O 1
ATOM 2082 N N . PRO A 1 276 ? -4.025 0.309 2.183 1.00 65.12 276 PRO A N 1
ATOM 2083 C CA . PRO A 1 276 ? -3.110 -0.247 3.164 1.00 65.12 276 PRO A CA 1
ATOM 2084 C C . PRO A 1 276 ? -1.750 -0.513 2.513 1.00 65.12 276 PRO A C 1
ATOM 2086 O O . PRO A 1 276 ? -1.572 -0.388 1.300 1.00 65.12 276 PRO A O 1
ATOM 2089 N N . MET A 1 277 ? -0.771 -0.930 3.308 1.00 71.88 277 MET A N 1
ATOM 2090 C CA . MET A 1 277 ? 0.437 -1.513 2.740 1.00 71.88 277 MET A CA 1
ATOM 2091 C C . MET A 1 277 ? 0.068 -2.757 1.919 1.00 71.88 277 MET A C 1
ATOM 2093 O O . MET A 1 277 ? -0.583 -3.672 2.431 1.00 71.88 277 MET A O 1
ATOM 2097 N N . ALA A 1 278 ? 0.540 -2.846 0.677 1.00 73.62 278 ALA A N 1
ATOM 2098 C CA . ALA A 1 278 ? 0.522 -4.091 -0.084 1.00 73.62 278 ALA A CA 1
ATOM 2099 C C . ALA A 1 278 ? 1.908 -4.426 -0.613 1.00 73.62 278 ALA A C 1
ATOM 2101 O O . ALA A 1 278 ? 2.683 -3.559 -1.019 1.00 73.62 278 ALA A O 1
ATOM 2102 N N . ARG A 1 279 ? 2.210 -5.722 -0.620 1.00 80.81 279 ARG A N 1
ATOM 2103 C CA . ARG A 1 279 ? 3.453 -6.237 -1.173 1.00 80.81 279 ARG A CA 1
ATOM 2104 C C . ARG A 1 279 ? 3.256 -6.497 -2.663 1.00 80.81 279 ARG A C 1
ATOM 2106 O O . ARG A 1 279 ? 2.257 -7.114 -3.032 1.00 80.81 279 ARG A O 1
ATOM 2113 N N . PRO A 1 280 ? 4.205 -6.127 -3.526 1.00 85.12 280 PRO A N 1
ATOM 2114 C CA . PRO A 1 280 ? 4.201 -6.636 -4.884 1.00 85.12 280 PRO A CA 1
ATOM 2115 C C . PRO A 1 280 ? 4.363 -8.160 -4.905 1.00 85.12 280 PRO A C 1
ATOM 2117 O O . PRO A 1 280 ? 5.282 -8.708 -4.290 1.00 85.12 280 PRO A O 1
ATOM 2120 N N . VAL A 1 281 ? 3.491 -8.851 -5.628 1.00 85.44 281 VAL A N 1
ATOM 2121 C CA . VAL A 1 281 ? 3.549 -10.313 -5.790 1.00 85.44 281 VAL A CA 1
ATOM 2122 C C . VAL A 1 281 ? 4.148 -10.732 -7.130 1.00 85.44 281 VAL A C 1
ATOM 2124 O O . VAL A 1 281 ? 4.518 -11.894 -7.284 1.00 85.44 281 VAL A O 1
ATOM 2127 N N . GLY A 1 282 ? 4.283 -9.802 -8.077 1.00 84.81 282 GLY A N 1
ATOM 2128 C CA . GLY A 1 282 ? 5.011 -10.044 -9.318 1.00 84.81 282 GLY A CA 1
ATOM 2129 C C . GLY A 1 282 ? 4.902 -8.901 -10.317 1.00 84.81 282 GLY A C 1
ATOM 2130 O O . GLY A 1 282 ? 3.864 -8.239 -10.418 1.00 84.81 282 GLY A O 1
ATOM 2131 N N . LEU A 1 283 ? 5.975 -8.704 -11.080 1.00 92.25 283 LEU A N 1
ATOM 2132 C CA . LEU A 1 283 ? 5.990 -7.770 -12.195 1.00 92.25 283 LEU A CA 1
ATOM 2133 C C . LEU A 1 283 ? 5.241 -8.370 -13.395 1.00 92.25 283 LEU A C 1
ATOM 2135 O O . LEU A 1 283 ? 5.564 -9.458 -13.869 1.00 92.25 283 LEU A O 1
ATOM 2139 N N . LEU A 1 284 ? 4.219 -7.665 -13.877 1.00 93.62 284 LEU A N 1
ATOM 2140 C CA . LEU A 1 284 ? 3.368 -8.124 -14.978 1.00 93.62 284 LEU A CA 1
ATOM 2141 C C . LEU A 1 284 ? 3.867 -7.617 -16.330 1.00 93.62 284 LEU A C 1
ATOM 2143 O O . LEU A 1 284 ? 3.849 -8.363 -17.305 1.00 93.62 284 LEU A O 1
ATOM 2147 N N . ASP A 1 285 ? 4.286 -6.353 -16.385 1.00 95.56 285 ASP A N 1
ATOM 2148 C CA . ASP A 1 285 ? 4.738 -5.719 -17.620 1.00 95.56 285 ASP A CA 1
ATOM 2149 C C . ASP A 1 285 ? 5.704 -4.559 -17.352 1.00 95.56 285 ASP A C 1
ATOM 2151 O O . ASP A 1 285 ? 5.632 -3.892 -16.317 1.00 95.56 285 ASP A O 1
ATOM 2155 N N . VAL A 1 286 ? 6.582 -4.293 -18.318 1.00 95.56 286 VAL A N 1
ATOM 2156 C CA . VAL A 1 286 ? 7.425 -3.097 -18.376 1.00 95.56 286 VAL A CA 1
ATOM 2157 C C . VAL A 1 286 ? 7.456 -2.604 -19.817 1.00 95.56 286 VAL A C 1
ATOM 2159 O O . VAL A 1 286 ? 8.023 -3.247 -20.705 1.00 95.56 286 VAL A O 1
ATOM 2162 N N . VAL A 1 287 ? 6.900 -1.415 -20.032 1.00 95.19 287 VAL A N 1
ATOM 2163 C CA . VAL A 1 287 ? 6.865 -0.763 -21.339 1.00 95.19 287 VAL A CA 1
ATOM 2164 C C . VAL A 1 287 ? 8.105 0.107 -21.490 1.00 95.19 287 VAL A C 1
ATOM 2166 O O . VAL A 1 287 ? 8.279 1.101 -20.780 1.00 95.19 287 VAL A O 1
ATOM 2169 N N . VAL A 1 288 ? 8.951 -0.254 -22.452 1.00 94.88 288 VAL A N 1
ATOM 2170 C CA . VAL A 1 288 ? 10.178 0.471 -22.802 1.00 94.88 288 VAL A CA 1
ATOM 2171 C C . VAL A 1 288 ? 10.259 0.710 -24.305 1.00 94.88 288 VAL A C 1
ATOM 2173 O O . VAL A 1 288 ? 9.655 -0.013 -25.097 1.00 94.88 288 VAL A O 1
ATOM 2176 N N . GLN A 1 289 ? 11.063 1.690 -24.704 1.00 93.69 289 GLN A N 1
ATOM 2177 C CA . GLN A 1 289 ? 11.455 1.911 -26.095 1.00 93.69 289 GLN A CA 1
ATOM 2178 C C . GLN A 1 289 ? 12.925 2.345 -26.177 1.00 93.69 289 GLN A C 1
ATOM 2180 O O . GLN A 1 289 ? 13.414 2.966 -25.232 1.00 93.69 289 GLN A O 1
ATOM 2185 N N . PRO A 1 290 ? 13.636 2.080 -27.286 1.00 91.75 290 PRO A N 1
ATOM 2186 C CA . PRO A 1 290 ? 14.965 2.647 -27.507 1.00 91.75 290 PRO A CA 1
ATOM 2187 C C . PRO A 1 290 ? 14.925 4.175 -27.444 1.00 91.75 290 PRO A C 1
ATOM 2189 O O . PRO A 1 290 ? 14.040 4.797 -28.041 1.00 91.75 290 PRO A O 1
ATOM 2192 N N . SER A 1 291 ? 15.873 4.797 -26.741 1.00 83.75 291 SER A N 1
ATOM 2193 C CA . SER A 1 291 ? 16.016 6.254 -26.795 1.00 83.75 291 SER A CA 1
ATOM 2194 C C . SER A 1 291 ? 16.668 6.650 -28.124 1.00 83.75 291 SER A C 1
ATOM 2196 O O . SER A 1 291 ? 17.760 6.171 -28.432 1.00 83.75 291 SER A O 1
ATOM 2198 N N . MET A 1 292 ? 15.995 7.496 -28.911 1.00 68.38 292 MET A N 1
ATOM 2199 C CA . MET A 1 292 ? 16.530 8.046 -30.169 1.00 68.38 292 MET A CA 1
ATOM 2200 C C . MET A 1 292 ? 17.649 9.063 -29.952 1.00 68.38 292 MET A C 1
ATOM 2202 O O . MET A 1 292 ? 17.555 9.848 -28.982 1.00 68.38 292 MET A O 1
#

Sequence (292 aa):
MSSIHRIAVLMGVCLGVGCYLANPEDTASPVSEDDSVSDINGSGTGAVPEGRDVFENNDFTIYWEHYDVWEQGACTRIQLKNEGREVRGWEMVVDLSEDVTSWLDAGGAFMWLVGDQILIEQEDDAGFEPWERASMYYCAEPAVLIEDVVVTFREADDGDGWSGDDSSGDATDADDAPVFTGSESFTTEAGYPVVWTYETYMVSDYACMNITLANGADEALSFISFTTQMSNTTEFVEPVGGAPLVDSSSVLTFVFDDGAVADPGASVGGRVCMTPMARPVGLLDVVVQPSM

Solvent-accessible surface area (backbone atoms only — not comparable to full-atom values): 17246 Å² total; per-residue (Å²): 134,89,81,92,89,83,90,86,87,83,89,83,89,82,88,85,89,83,90,87,85,88,86,85,88,86,89,85,85,87,91,80,92,87,88,80,88,86,85,83,86,67,70,92,41,62,82,65,70,86,46,67,56,74,48,80,40,93,49,32,41,34,34,38,38,49,47,78,43,94,96,49,41,30,25,39,40,40,35,43,31,30,74,41,66,57,29,23,47,44,38,34,41,34,35,37,73,47,64,62,78,43,81,68,48,72,42,72,53,46,72,47,80,60,69,38,29,38,42,36,35,60,88,69,57,52,79,44,44,54,71,36,73,48,60,31,37,38,15,30,34,52,51,62,50,81,73,48,70,49,70,47,69,37,74,59,69,94,69,80,80,82,87,77,88,85,79,91,75,83,80,67,88,74,90,59,72,59,80,47,72,51,74,49,82,45,66,27,95,89,66,46,42,34,38,40,35,40,40,24,32,75,54,94,90,32,32,34,34,44,38,36,44,29,31,62,36,95,54,40,33,24,38,38,33,39,29,31,36,33,71,41,67,25,40,56,78,49,59,40,65,34,42,63,80,60,54,64,38,37,55,50,39,39,34,30,67,93,36,44,71,21,48,55,72,30,61,40,57,35,34,43,22,22,41,50,76,57,53,77,75,45,81,74,48,49,47,66,43,76,60,131

Secondary structure (DSSP, 8-state):
-------------------------------------------TT------EEEEEETTEEEEEEEEEETTTEEEEEEEEEE-SS-EEEEEEEEEESS---EEEEEESSEEEEETTEEEEE-TT--EE-TT-EEEEEEEEES---EEEEEEEEEEPP---------------------SEEEEEEEE-TTS-EEEEEEEEEEETTEEEEEEEEEE-SSS-EEEEEEEEEEEEEEEEEEEESSEESSSEEEEEEEEEEEEEEE-TT-EEEEEEEEES---EEEEEEEEEEE--

pLDDT: mean 72.63, std 20.5, range [29.61, 97.38]

Foldseek 3Di:
DDDDDDDDDDDDDDDDDDDDDDDDDDDDDDDDDDDDDDDPPPDPQPDQPFDWDWDDEDQKIKTKTWDADPPQHIKMKIKIWGQDAKFWKKKKKWAKPAFFPDWRDKDQFDWDGDGRIIITIHDPRDIQGHGRMTMMMTGTGRNIDGDDMHMDTHHPDPPDDDPDDDDDDPPPDDPWDFPDKDWDWDQAPVGWIKIKIWTWGDDPQWIKIKIKIWGQDQAKKFWFKWKFFWPDWKAWDDKFQFDFPDRTGRMTITGGVVTDIDGNGGMDIMMIIIPPDTDTPDTDHIDMDGDD

Nearest PDB structures (foldseek):
  6qfs-assembly7_G  TM=7.565E-01  e=1.195E-02  Cellulomonas fimi
  3ndy-assembly1_F  TM=7.674E-01  e=1.834E-02  Clostridium cellulovorans
  2rtt-assembly1_A  TM=7.236E-01  e=4.247E-01  Streptomyces coelicolor
  1exh-assembly1_A  TM=6.936E-01  e=2.902E-01  Cellulomonas fimi
  6ezt-assembly1_A  TM=7.001E-01  e=6.216E-01  Vibrio harveyi

Radius of gyration: 27.44 Å; Cα contacts (8 Å, |Δi|>4): 619; chains: 1; bounding box: 81×83×61 Å